Protein AF-A0A7S1BS20-F1 (afdb_monomer_lite)

Sequence (241 aa):
MSDQRSICSSLEDKCSTICEQLQEAEKIRGIVEQKLNDEKKKSNRFNEEILLLHHELKIRKNQSKVSDDQSEENSNHNGSNDKISCDSKVRALINKVEYFKAQLKSESTLKEEYERAITQLQKDKEELEALFEKKYHKFEEVKSAEVVQTIEKMQILINQKNEETSKLQNEFIQLEGELKAASNDASELQSKLFNCKEDLKKEKQRVEDHKMKVLSVKTEIDESMSEIKKLKETIANAPSS

pLDDT: mean 86.51, std 13.53, range [40.75, 98.38]

Organism: NCBI:txid216773

Secondary structure (DSSP, 8-state):
-HHHHHHHHHHHHHHHHHHHHHHHHHHHHHHHHHHHHHHHHHHHHHHHHHHHHHHHHHHHHHHHHHHHHTSSS---SSHHHHHHHHHHHHHHHHHHHHHHHHHHHHHHHHHHHHHHHHHHHHHHHHHHHHHHHHHHHHHHHHHHHHHHHHHHHHHHHHHHHHHHHHHHHHHHHHHHHHHHHHHHHHHHHHHHHHHHHHHHHHHHHHHHHHHHHHHHHHHHHHHHHHHHHHHHHHHHTS---

Structure (mmCIF, N/CA/C/O backbone):
data_AF-A0A7S1BS20-F1
#
_entry.id   AF-A0A7S1BS20-F1
#
loop_
_atom_site.group_PDB
_atom_site.id
_atom_site.type_symbol
_atom_site.label_atom_id
_atom_site.label_alt_id
_atom_site.label_comp_id
_atom_site.label_asym_id
_atom_site.label_entity_id
_atom_site.label_seq_id
_atom_site.pdbx_PDB_ins_code
_atom_site.Cartn_x
_atom_site.Cartn_y
_atom_site.Cartn_z
_atom_site.occupancy
_atom_site.B_iso_or_equiv
_atom_site.auth_seq_id
_atom_site.auth_comp_id
_atom_site.auth_asym_id
_atom_site.auth_atom_id
_atom_site.pdbx_PDB_model_num
ATOM 1 N N . MET A 1 1 ? -12.246 3.327 -5.902 1.00 55.22 1 MET A N 1
ATOM 2 C CA . MET A 1 1 ? -11.642 1.986 -5.711 1.00 55.22 1 MET A CA 1
ATOM 3 C C . MET A 1 1 ? -11.598 1.169 -7.004 1.00 55.22 1 MET A C 1
ATOM 5 O O . MET A 1 1 ? -10.492 0.860 -7.419 1.00 55.22 1 MET A O 1
ATOM 9 N N . SER A 1 2 ? -12.725 0.837 -7.660 1.00 69.56 2 SER A N 1
ATOM 10 C CA . SER A 1 2 ? -12.712 0.062 -8.928 1.00 69.56 2 SER A CA 1
ATOM 11 C C . SER A 1 2 ? -11.995 0.800 -10.069 1.00 69.56 2 SER A C 1
ATOM 13 O O . SER A 1 2 ? -11.038 0.283 -10.640 1.00 69.56 2 SER A O 1
ATOM 15 N N . ASP A 1 3 ? -12.373 2.054 -10.318 1.00 68.38 3 ASP A N 1
ATOM 16 C CA . ASP A 1 3 ? -11.834 2.828 -11.448 1.00 68.38 3 ASP A CA 1
ATOM 17 C C . ASP A 1 3 ? -10.353 3.200 -11.267 1.00 68.38 3 ASP A C 1
ATOM 19 O O . ASP A 1 3 ? -9.597 3.274 -12.226 1.00 68.38 3 ASP A O 1
ATOM 23 N N . GLN A 1 4 ? -9.899 3.359 -10.022 1.00 67.00 4 GLN A N 1
ATOM 24 C CA . GLN A 1 4 ? -8.509 3.711 -9.700 1.00 67.00 4 GLN A CA 1
ATOM 25 C C . GLN A 1 4 ? -7.560 2.514 -9.826 1.00 67.00 4 GLN A C 1
ATOM 27 O O . GLN A 1 4 ? -6.485 2.646 -10.403 1.00 67.00 4 GLN A O 1
ATOM 32 N N . ARG A 1 5 ? -7.989 1.314 -9.400 1.00 75.00 5 ARG A N 1
ATOM 33 C CA . ARG A 1 5 ? -7.242 0.072 -9.670 1.00 75.00 5 ARG A CA 1
ATOM 34 C C . ARG A 1 5 ? -7.114 -0.192 -11.168 1.00 75.00 5 ARG A C 1
ATOM 36 O O . ARG A 1 5 ? -6.064 -0.641 -11.615 1.00 75.00 5 ARG A O 1
ATOM 43 N N . SER A 1 6 ? -8.151 0.136 -11.939 1.00 82.00 6 SER A N 1
ATOM 44 C CA . SER A 1 6 ? -8.108 0.055 -13.400 1.00 82.00 6 SER A CA 1
ATOM 45 C C . SER A 1 6 ? -7.080 1.022 -14.005 1.00 82.00 6 SER A C 1
ATOM 47 O O . SER A 1 6 ? -6.349 0.637 -14.918 1.00 82.00 6 SER A O 1
ATOM 49 N N . ILE A 1 7 ? -6.952 2.240 -13.465 1.00 78.56 7 ILE A N 1
ATOM 50 C CA . ILE A 1 7 ? -5.940 3.211 -13.910 1.00 78.56 7 ILE A CA 1
ATOM 51 C C . ILE A 1 7 ? -4.520 2.736 -13.574 1.00 78.56 7 ILE A C 1
ATOM 53 O O . ILE A 1 7 ? -3.666 2.778 -14.458 1.00 78.56 7 ILE A O 1
ATOM 57 N N . CYS A 1 8 ? -4.261 2.255 -12.351 1.00 73.50 8 CYS A N 1
ATOM 58 C CA . CYS A 1 8 ? -2.937 1.744 -11.968 1.00 73.50 8 CYS A CA 1
ATOM 59 C C . CYS A 1 8 ? -2.520 0.543 -12.822 1.00 73.50 8 CYS A C 1
ATOM 61 O O . CYS A 1 8 ? -1.438 0.570 -13.400 1.00 73.50 8 CYS A O 1
ATOM 63 N N . SER A 1 9 ? -3.415 -0.432 -13.013 1.00 79.69 9 SER A N 1
ATOM 64 C CA . SER A 1 9 ? -3.159 -1.579 -13.894 1.00 79.69 9 SER A CA 1
ATOM 65 C C . SER A 1 9 ? -2.868 -1.131 -15.333 1.00 79.69 9 SER A C 1
ATOM 67 O O . SER A 1 9 ? -1.908 -1.586 -15.942 1.00 79.69 9 SER A O 1
ATOM 69 N N . SER A 1 10 ? -3.627 -0.163 -15.867 1.00 85.88 10 SER A N 1
ATOM 70 C CA . SER A 1 10 ? -3.376 0.370 -17.215 1.00 85.88 10 SER A CA 1
ATOM 71 C C . SER A 1 10 ? -2.032 1.098 -17.335 1.00 85.88 10 SER A C 1
ATOM 73 O O . SER A 1 10 ? -1.439 1.118 -18.416 1.00 85.88 10 SER A O 1
ATOM 75 N N . LEU A 1 11 ? -1.565 1.748 -16.267 1.00 79.56 11 LEU A N 1
ATOM 76 C CA . LEU A 1 11 ? -0.261 2.407 -16.245 1.00 79.56 11 LEU A CA 1
ATOM 77 C C . LEU A 1 11 ? 0.878 1.388 -16.165 1.00 79.56 11 LEU A C 1
ATOM 79 O O . LEU A 1 11 ? 1.846 1.542 -16.906 1.00 79.56 11 LEU A O 1
ATOM 83 N N . GLU A 1 12 ? 0.739 0.343 -15.350 1.00 83.19 12 GLU A N 1
ATOM 84 C CA . GLU A 1 12 ? 1.697 -0.767 -15.259 1.00 83.19 12 GLU A CA 1
ATOM 85 C C . GLU A 1 12 ? 1.870 -1.471 -16.612 1.00 83.19 12 GLU A C 1
ATOM 87 O O . GLU A 1 12 ? 2.997 -1.595 -17.097 1.00 83.19 12 GLU A O 1
ATOM 92 N N . ASP A 1 13 ? 0.766 -1.805 -17.290 1.00 87.12 13 ASP A N 1
ATOM 93 C CA . ASP A 1 13 ? 0.789 -2.426 -18.622 1.00 87.12 13 ASP A CA 1
ATOM 94 C C . ASP A 1 13 ? 1.511 -1.543 -19.655 1.00 87.12 13 ASP A C 1
ATOM 96 O O . ASP A 1 13 ? 2.318 -2.008 -20.470 1.00 87.12 13 ASP A O 1
ATOM 100 N N . LYS A 1 14 ? 1.259 -0.227 -19.610 1.00 86.06 14 LYS A N 1
ATOM 101 C CA . LYS A 1 14 ? 1.920 0.745 -20.493 1.00 86.06 14 LYS A CA 1
ATOM 102 C C . LYS A 1 14 ? 3.407 0.886 -20.180 1.00 86.06 14 LYS A C 1
ATOM 104 O O . LYS A 1 14 ? 4.187 1.039 -21.117 1.00 86.06 14 LYS A O 1
ATOM 109 N N . CYS A 1 15 ? 3.803 0.856 -18.908 1.00 79.06 15 CYS A N 1
ATOM 110 C CA . CYS A 1 15 ? 5.211 0.867 -18.513 1.00 79.06 15 CYS A CA 1
ATOM 111 C C . CYS A 1 15 ? 5.930 -0.388 -19.019 1.00 79.06 15 CYS A C 1
ATOM 113 O O . CYS A 1 15 ? 6.982 -0.255 -19.639 1.00 79.06 15 CYS A O 1
ATOM 115 N N . SER A 1 16 ? 5.327 -1.573 -18.867 1.00 87.44 16 SER A N 1
ATOM 116 C CA . SER A 1 16 ? 5.884 -2.827 -19.395 1.00 87.44 16 SER A CA 1
ATOM 117 C C . SER A 1 16 ? 6.078 -2.767 -20.913 1.00 87.44 16 SER A C 1
ATOM 119 O O . SER A 1 16 ? 7.160 -3.059 -21.416 1.00 87.44 16 SER A O 1
ATOM 121 N N . THR A 1 17 ? 5.069 -2.272 -21.639 1.00 89.44 17 THR A N 1
ATOM 122 C CA . THR A 1 17 ? 5.136 -2.111 -23.102 1.00 89.44 17 THR A CA 1
ATOM 123 C C . THR A 1 17 ? 6.286 -1.188 -23.527 1.00 89.44 17 THR A C 1
ATOM 125 O O . THR A 1 17 ? 6.994 -1.475 -24.489 1.00 89.44 17 THR A O 1
ATOM 128 N N . ILE A 1 18 ? 6.499 -0.076 -22.814 1.00 85.62 18 ILE A N 1
ATOM 129 C CA . ILE A 1 18 ? 7.594 0.863 -23.112 1.00 85.62 18 ILE A CA 1
ATOM 130 C C . ILE A 1 18 ? 8.956 0.222 -22.827 1.00 85.62 18 ILE A C 1
ATOM 132 O O . ILE A 1 18 ? 9.880 0.397 -23.617 1.00 85.62 18 ILE A O 1
ATOM 136 N N . CYS A 1 19 ? 9.087 -0.547 -21.742 1.00 83.88 19 CYS A N 1
ATOM 137 C CA . CYS A 1 19 ? 10.323 -1.265 -21.431 1.00 83.88 19 CYS A CA 1
ATOM 138 C C . CYS A 1 19 ? 10.688 -2.281 -22.524 1.00 83.88 19 CYS A C 1
ATOM 140 O O . CYS A 1 19 ? 11.844 -2.330 -22.944 1.00 83.88 19 CYS A O 1
ATOM 142 N N . GLU A 1 20 ? 9.715 -3.046 -23.022 1.00 88.94 20 GLU A N 1
ATOM 143 C CA . GLU A 1 20 ? 9.922 -3.990 -24.129 1.00 88.94 20 GLU A CA 1
ATOM 144 C C . GLU A 1 20 ? 10.345 -3.271 -25.418 1.00 88.94 20 GLU A C 1
ATOM 146 O O . GLU A 1 20 ? 11.297 -3.683 -26.084 1.00 88.94 20 GLU A O 1
ATOM 151 N N . GLN A 1 21 ? 9.690 -2.153 -25.747 1.00 87.62 21 GLN A N 1
ATOM 152 C CA . GLN A 1 21 ? 10.041 -1.338 -26.914 1.00 87.62 21 GLN A CA 1
ATOM 153 C C . GLN A 1 21 ? 11.457 -0.757 -26.813 1.00 87.62 21 GLN A C 1
ATOM 155 O O . GLN A 1 21 ? 12.183 -0.742 -27.808 1.00 87.62 21 GLN A O 1
ATOM 160 N N . LEU A 1 22 ? 11.870 -0.316 -25.622 1.00 85.50 22 LEU A N 1
ATOM 161 C CA . LEU A 1 22 ? 13.208 0.223 -25.388 1.00 85.50 22 LEU A CA 1
ATOM 162 C C . LEU A 1 22 ? 14.285 -0.859 -25.548 1.00 85.50 22 LEU A C 1
ATOM 164 O O . LEU A 1 22 ? 15.293 -0.623 -26.213 1.00 85.50 22 LEU A O 1
ATOM 168 N N . GLN A 1 23 ? 14.047 -2.065 -25.026 1.00 88.44 23 GLN A N 1
ATOM 169 C CA . GLN A 1 23 ? 14.960 -3.198 -25.210 1.00 88.44 23 GLN A CA 1
ATOM 170 C C . GLN A 1 23 ? 15.120 -3.583 -26.687 1.00 88.44 23 GLN A C 1
ATOM 172 O O . GLN A 1 23 ? 16.240 -3.815 -27.150 1.00 88.44 23 GLN A O 1
ATOM 177 N N . GLU A 1 24 ? 14.025 -3.621 -27.451 1.00 90.50 24 GLU A N 1
ATOM 178 C CA . GLU A 1 24 ? 14.094 -3.935 -28.881 1.00 90.50 24 GLU A CA 1
ATOM 179 C C . GLU A 1 24 ? 14.812 -2.825 -29.668 1.00 90.50 24 GLU A C 1
ATOM 181 O O . GLU A 1 24 ? 15.643 -3.119 -30.530 1.00 90.50 24 GLU A O 1
ATOM 186 N N . ALA A 1 25 ? 14.584 -1.551 -29.332 1.00 82.75 25 ALA A N 1
ATOM 187 C CA . ALA A 1 25 ? 15.298 -0.431 -29.943 1.00 82.75 25 ALA A CA 1
ATOM 188 C C . ALA A 1 25 ? 16.816 -0.497 -29.683 1.00 82.75 25 ALA A C 1
ATOM 190 O O . ALA A 1 25 ? 17.613 -0.291 -30.603 1.00 82.75 25 ALA A O 1
ATOM 191 N N . GLU A 1 26 ? 17.240 -0.844 -28.463 1.00 86.69 26 GLU A N 1
ATOM 192 C CA . GLU A 1 26 ? 18.660 -1.008 -28.124 1.00 86.69 26 GLU A CA 1
ATOM 193 C C . GLU A 1 26 ? 19.312 -2.168 -28.880 1.00 86.69 26 GLU A C 1
ATOM 195 O O . GLU A 1 26 ? 20.443 -2.047 -29.365 1.00 86.69 26 GLU A O 1
ATOM 200 N N . LYS A 1 27 ? 18.583 -3.272 -29.051 1.00 91.88 27 LYS A N 1
ATOM 201 C CA . LYS A 1 27 ? 19.028 -4.413 -29.852 1.00 91.88 27 LYS A CA 1
ATOM 202 C C . LYS A 1 27 ? 19.184 -4.044 -31.327 1.00 91.88 27 LYS A C 1
ATOM 204 O O . LYS A 1 27 ? 20.213 -4.362 -31.927 1.00 91.88 27 LYS A O 1
ATOM 209 N N . ILE A 1 28 ? 18.208 -3.343 -31.909 1.00 90.00 28 ILE A N 1
ATOM 210 C CA . ILE A 1 28 ? 18.282 -2.856 -33.295 1.00 90.00 28 ILE A CA 1
ATOM 211 C C . ILE A 1 28 ? 19.476 -1.913 -33.461 1.00 90.00 28 ILE A C 1
ATOM 213 O O . ILE A 1 28 ? 20.249 -2.077 -34.407 1.00 90.00 28 ILE A O 1
ATOM 217 N N . ARG A 1 29 ? 19.681 -0.978 -32.523 1.00 86.75 29 ARG A N 1
ATOM 218 C CA . ARG A 1 29 ? 20.840 -0.075 -32.534 1.00 86.75 29 ARG A CA 1
ATOM 219 C C . ARG A 1 29 ? 22.154 -0.856 -32.560 1.00 86.75 29 ARG A C 1
ATOM 221 O O . ARG A 1 29 ? 22.992 -0.575 -33.411 1.00 86.75 29 ARG A O 1
ATOM 228 N N . GLY A 1 30 ? 22.308 -1.866 -31.701 1.00 90.69 30 GLY A N 1
ATOM 229 C CA . GLY A 1 30 ? 23.510 -2.707 -31.676 1.00 90.69 30 GLY A CA 1
ATOM 230 C C . GLY A 1 30 ? 23.781 -3.409 -33.013 1.00 90.69 30 GLY A C 1
ATOM 231 O O . GLY A 1 30 ? 24.915 -3.430 -33.491 1.00 90.69 30 GLY A O 1
ATOM 232 N N . ILE A 1 31 ? 22.734 -3.914 -33.675 1.00 93.00 31 ILE A N 1
ATOM 233 C CA . ILE A 1 31 ? 22.848 -4.526 -35.010 1.00 93.00 31 ILE A CA 1
ATOM 234 C C . ILE A 1 31 ? 23.290 -3.491 -36.059 1.00 93.00 31 ILE A C 1
ATOM 236 O O . ILE A 1 31 ? 24.128 -3.791 -36.913 1.00 93.00 31 ILE A O 1
ATOM 240 N N . VAL A 1 32 ? 22.736 -2.276 -36.019 1.00 87.25 32 VAL A N 1
ATOM 241 C CA . VAL A 1 32 ? 23.080 -1.199 -36.962 1.00 87.25 32 VAL A CA 1
ATOM 242 C C . VAL A 1 32 ? 24.517 -0.713 -36.754 1.00 87.25 32 VAL A C 1
ATOM 244 O O . VAL A 1 32 ? 25.252 -0.561 -37.729 1.00 87.25 32 VAL A O 1
ATOM 247 N N . GLU A 1 33 ? 24.955 -0.535 -35.507 1.00 89.75 33 GLU A N 1
ATOM 248 C CA . GLU A 1 33 ? 26.335 -0.158 -35.171 1.00 89.75 33 GLU A CA 1
ATOM 249 C C . GLU A 1 33 ? 27.347 -1.195 -35.672 1.00 89.75 33 GLU A C 1
ATOM 251 O O . GLU A 1 33 ? 28.385 -0.838 -36.239 1.00 89.75 33 GLU A O 1
ATOM 256 N N . GLN A 1 34 ? 27.025 -2.483 -35.528 1.00 92.88 34 GLN A N 1
ATOM 257 C CA . GLN A 1 34 ? 27.851 -3.561 -36.057 1.00 92.88 34 GLN A CA 1
ATOM 258 C C . GLN A 1 34 ? 27.961 -3.487 -37.587 1.00 92.88 34 GLN A C 1
ATOM 260 O O . GLN A 1 34 ? 29.074 -3.498 -38.117 1.00 92.88 34 GLN A O 1
ATOM 265 N N . LYS A 1 35 ? 26.833 -3.336 -38.296 1.00 89.19 35 LYS A N 1
ATOM 266 C CA . LYS A 1 35 ? 26.820 -3.190 -39.763 1.00 89.19 35 LYS A CA 1
ATOM 267 C C . LYS A 1 35 ? 27.620 -1.975 -40.232 1.00 89.19 35 LYS A C 1
ATOM 269 O O . LYS A 1 35 ? 28.376 -2.078 -41.195 1.00 89.19 35 LYS A O 1
ATOM 274 N N . LEU A 1 36 ? 27.509 -0.844 -39.533 1.00 86.31 36 LEU A N 1
ATOM 275 C CA . LEU A 1 36 ? 28.291 0.356 -39.831 1.00 86.31 36 LEU A CA 1
ATOM 276 C C . LEU A 1 36 ? 29.799 0.099 -39.687 1.00 86.31 36 LEU A C 1
ATOM 278 O O . LEU A 1 36 ? 30.592 0.575 -40.501 1.00 86.31 36 LEU A O 1
ATOM 282 N N . ASN A 1 37 ? 30.213 -0.642 -38.659 1.00 90.88 37 ASN A N 1
ATOM 283 C CA . ASN A 1 37 ? 31.620 -0.981 -38.456 1.00 90.88 37 ASN A CA 1
ATOM 284 C C . ASN A 1 37 ? 32.154 -1.911 -39.557 1.00 90.88 37 ASN A C 1
ATOM 286 O O . ASN A 1 37 ? 33.279 -1.734 -40.030 1.00 90.88 37 ASN A O 1
ATOM 290 N N . ASP A 1 38 ? 31.346 -2.876 -39.990 1.00 91.38 38 ASP A N 1
ATOM 291 C CA . ASP A 1 38 ? 31.712 -3.792 -41.069 1.00 91.38 38 ASP A CA 1
ATOM 292 C C . ASP A 1 38 ? 31.856 -3.059 -42.412 1.00 91.38 38 ASP A C 1
ATOM 294 O O . ASP A 1 38 ? 32.857 -3.253 -43.107 1.00 91.38 38 ASP A O 1
ATOM 298 N N . GLU A 1 39 ? 30.949 -2.130 -42.731 1.00 85.62 39 GLU A N 1
ATOM 299 C CA . GLU A 1 39 ? 31.065 -1.283 -43.928 1.00 85.62 39 GLU A CA 1
ATOM 300 C C . GLU A 1 39 ? 32.275 -0.337 -43.861 1.00 85.62 39 GLU A C 1
ATOM 302 O O . GLU A 1 39 ? 33.006 -0.200 -44.842 1.00 85.62 39 GLU A O 1
ATOM 307 N N . LYS A 1 40 ? 32.592 0.246 -42.694 1.00 84.94 40 LYS A N 1
ATOM 308 C CA . LYS A 1 40 ? 33.827 1.041 -42.518 1.00 84.94 40 LYS A CA 1
ATOM 309 C C . LYS A 1 40 ? 35.083 0.218 -42.811 1.00 84.94 40 LYS A C 1
ATOM 311 O O . LYS A 1 40 ? 35.978 0.683 -43.517 1.00 84.94 40 LYS A O 1
ATOM 316 N N . LYS A 1 41 ? 35.159 -1.014 -42.295 1.00 90.56 41 LYS A N 1
ATOM 317 C CA . LYS A 1 41 ? 36.289 -1.920 -42.565 1.00 90.56 41 LYS A CA 1
ATOM 318 C C . LYS A 1 41 ? 36.393 -2.258 -44.048 1.00 90.56 41 LYS A C 1
ATOM 320 O O . LYS A 1 41 ? 37.497 -2.311 -44.582 1.00 90.56 41 LYS A O 1
ATOM 325 N N . LYS A 1 42 ? 35.261 -2.497 -44.703 1.00 86.38 42 LYS A N 1
ATOM 326 C CA . LYS A 1 42 ? 35.196 -2.836 -46.124 1.00 86.38 42 LYS A CA 1
ATOM 327 C C . LYS A 1 42 ? 35.630 -1.662 -47.012 1.00 86.38 42 LYS A C 1
ATOM 329 O O . LYS A 1 42 ? 36.504 -1.846 -47.855 1.00 86.38 42 LYS A O 1
ATOM 334 N N . SER A 1 43 ? 35.138 -0.455 -46.733 1.00 82.69 43 SER A N 1
ATOM 335 C CA . SER A 1 43 ? 35.545 0.778 -47.416 1.00 82.69 43 SER A CA 1
ATOM 336 C C . SER A 1 43 ? 37.051 1.045 -47.289 1.00 82.69 43 SER A C 1
ATOM 338 O O . SER A 1 43 ? 37.713 1.365 -48.278 1.00 82.69 43 SER A O 1
ATOM 340 N N . ASN A 1 44 ? 37.633 0.826 -46.102 1.00 85.44 44 ASN A N 1
ATOM 341 C CA . ASN A 1 44 ? 39.082 0.943 -45.903 1.00 85.44 44 ASN A CA 1
ATOM 342 C C . ASN A 1 44 ? 39.872 -0.034 -46.788 1.00 85.44 44 ASN A C 1
ATOM 344 O O . ASN A 1 44 ? 40.840 0.381 -47.422 1.00 85.44 44 ASN A O 1
ATOM 348 N N . ARG A 1 45 ? 39.426 -1.294 -46.909 1.00 87.44 45 ARG A N 1
ATOM 349 C CA . ARG A 1 45 ? 40.069 -2.278 -47.801 1.00 87.44 45 ARG A CA 1
ATOM 350 C C . ARG A 1 45 ? 40.015 -1.852 -49.267 1.00 87.44 45 ARG A C 1
ATOM 352 O O . ARG A 1 45 ? 41.013 -1.980 -49.968 1.00 87.44 45 ARG A O 1
ATOM 359 N N . PHE A 1 46 ? 38.883 -1.321 -49.738 1.00 81.38 46 PHE A N 1
ATOM 360 C CA . PHE A 1 46 ? 38.799 -0.825 -51.116 1.00 81.38 46 PHE A CA 1
ATOM 361 C C . PHE A 1 46 ? 39.686 0.392 -51.353 1.00 81.38 46 PHE A C 1
ATOM 363 O O . PHE A 1 46 ? 40.319 0.478 -52.401 1.00 81.38 46 PHE A O 1
ATOM 370 N N . ASN A 1 47 ? 39.786 1.309 -50.389 1.00 81.44 47 ASN A N 1
ATOM 371 C CA . ASN A 1 47 ? 40.705 2.442 -50.491 1.00 81.44 47 ASN A CA 1
ATOM 372 C C . ASN A 1 47 ? 42.168 1.985 -50.590 1.00 81.44 47 ASN A C 1
ATOM 374 O O . ASN A 1 47 ? 42.911 2.500 -51.427 1.00 81.44 47 ASN A O 1
ATOM 378 N N . GLU A 1 48 ? 42.572 0.991 -49.797 1.00 89.25 48 GLU A N 1
ATOM 379 C CA . GLU A 1 48 ? 43.899 0.371 -49.899 1.00 89.25 48 GLU A CA 1
ATOM 380 C C . GLU A 1 48 ? 44.118 -0.283 -51.276 1.00 89.25 48 GLU A C 1
ATOM 382 O O . GLU A 1 48 ? 45.150 -0.054 -51.910 1.00 89.25 48 GLU A O 1
ATOM 387 N N . GLU A 1 49 ? 43.136 -1.029 -51.795 1.00 85.38 49 GLU A N 1
ATOM 388 C CA . GLU A 1 49 ? 43.233 -1.670 -53.115 1.00 85.38 49 GLU A CA 1
ATOM 389 C C . GLU A 1 49 ? 43.302 -0.643 -54.262 1.00 85.38 49 GLU A C 1
ATOM 391 O O . GLU A 1 49 ? 44.096 -0.805 -55.192 1.00 85.38 49 GLU A O 1
ATOM 396 N N . ILE A 1 50 ? 42.539 0.454 -54.189 1.00 80.88 50 ILE A N 1
ATOM 397 C CA . ILE A 1 50 ? 42.610 1.563 -55.155 1.00 80.88 50 ILE A CA 1
ATOM 398 C C . ILE A 1 50 ? 44.012 2.182 -55.158 1.00 80.88 50 ILE A C 1
ATOM 400 O O . ILE A 1 50 ? 44.559 2.442 -56.233 1.00 80.88 50 ILE A O 1
ATOM 404 N N . LEU A 1 51 ? 44.607 2.414 -53.983 1.00 85.69 51 LEU A N 1
ATOM 405 C CA . LEU A 1 51 ? 45.960 2.967 -53.871 1.00 85.69 51 LEU A CA 1
ATOM 406 C C . LEU A 1 51 ? 47.003 2.040 -54.510 1.00 85.69 51 LEU A C 1
ATOM 408 O O . LEU A 1 51 ? 47.860 2.516 -55.262 1.00 85.69 51 LEU A O 1
ATOM 412 N N . LEU A 1 52 ? 46.895 0.728 -54.278 1.00 88.94 52 LEU A N 1
ATOM 413 C CA . LEU A 1 52 ? 47.766 -0.278 -54.894 1.00 88.94 52 LEU A CA 1
ATOM 414 C C . LEU A 1 52 ? 47.620 -0.303 -56.423 1.00 88.94 52 LEU A C 1
ATOM 416 O O . LEU A 1 52 ? 48.622 -0.251 -57.138 1.00 88.94 52 LEU A O 1
ATOM 420 N N . LEU A 1 53 ? 46.388 -0.304 -56.941 1.00 82.38 53 LEU A N 1
ATOM 421 C CA . LEU A 1 53 ? 46.134 -0.302 -58.386 1.00 82.38 53 LEU A CA 1
ATOM 422 C C . LEU A 1 53 ? 46.606 0.989 -59.062 1.00 82.38 53 LEU A C 1
ATOM 424 O O . LEU A 1 53 ? 47.149 0.940 -60.166 1.00 82.38 53 LEU A O 1
ATOM 428 N N . HIS A 1 54 ? 46.450 2.147 -58.414 1.00 79.19 54 HIS A N 1
ATOM 429 C CA . HIS A 1 54 ? 47.007 3.407 -58.914 1.00 79.19 54 HIS A CA 1
ATOM 430 C C . HIS A 1 54 ? 48.537 3.364 -58.993 1.00 79.19 54 HIS A C 1
ATOM 432 O O . HIS A 1 54 ? 49.116 3.871 -59.959 1.00 79.19 54 HIS A O 1
ATOM 438 N N . HIS A 1 55 ? 49.195 2.758 -58.003 1.00 85.75 55 HIS A N 1
ATOM 439 C CA . HIS A 1 55 ? 50.640 2.568 -58.021 1.00 85.75 55 HIS A CA 1
ATOM 440 C C . HIS A 1 55 ? 51.071 1.645 -59.172 1.00 85.75 55 HIS A C 1
ATOM 442 O O . HIS A 1 55 ? 51.969 2.001 -59.938 1.00 85.75 55 HIS A O 1
ATOM 448 N N . GLU A 1 56 ? 50.381 0.518 -59.368 1.00 84.19 56 GLU A N 1
ATOM 449 C CA . GLU A 1 56 ? 50.656 -0.416 -60.466 1.00 84.19 56 GLU A CA 1
ATOM 450 C C . GLU A 1 56 ? 50.432 0.228 -61.846 1.00 84.19 56 GLU A C 1
ATOM 452 O O . GLU A 1 56 ? 51.286 0.121 -62.731 1.00 84.19 56 GLU A O 1
ATOM 457 N N . LEU A 1 57 ? 49.334 0.972 -62.022 1.00 75.25 57 LEU A N 1
ATOM 458 C CA . LEU A 1 57 ? 49.061 1.749 -63.236 1.00 75.25 57 LEU A CA 1
ATOM 459 C C . LEU A 1 57 ? 50.183 2.744 -63.540 1.00 75.25 57 LEU A C 1
ATOM 461 O O . LEU A 1 57 ? 50.594 2.882 -64.694 1.00 75.25 57 LEU A O 1
ATOM 465 N N . LYS A 1 58 ? 50.702 3.430 -62.516 1.00 84.69 58 LYS A N 1
ATOM 466 C CA . LYS A 1 58 ? 51.810 4.379 -62.665 1.00 84.69 58 LYS A CA 1
ATOM 467 C C . LYS A 1 58 ? 53.095 3.678 -63.112 1.00 84.69 58 LYS A C 1
ATOM 469 O O . LYS A 1 58 ? 53.757 4.177 -64.021 1.00 84.69 58 LYS A O 1
ATOM 474 N N . ILE A 1 59 ? 53.418 2.519 -62.531 1.00 82.56 59 ILE A N 1
ATOM 475 C CA . ILE A 1 59 ? 54.577 1.706 -62.934 1.00 82.56 59 ILE A CA 1
ATOM 476 C C . ILE A 1 59 ? 54.442 1.270 -64.396 1.00 82.56 59 ILE A C 1
ATOM 478 O O . ILE A 1 59 ? 55.352 1.512 -65.188 1.00 82.56 59 ILE A O 1
ATOM 482 N N . ARG A 1 60 ? 53.300 0.692 -64.789 1.00 74.44 60 ARG A N 1
ATOM 483 C CA . ARG A 1 60 ? 53.113 0.187 -66.160 1.00 74.44 60 ARG A CA 1
ATOM 484 C C . ARG A 1 60 ? 53.050 1.288 -67.209 1.00 74.44 60 ARG A C 1
ATOM 486 O O . ARG A 1 60 ? 53.584 1.116 -68.299 1.00 74.44 60 ARG A O 1
ATOM 493 N N . LYS A 1 61 ? 52.462 2.442 -66.882 1.00 72.25 61 LYS A N 1
ATOM 494 C CA . LYS A 1 61 ? 52.489 3.623 -67.757 1.00 72.25 61 LYS A CA 1
ATOM 495 C C . LYS A 1 61 ? 53.918 4.118 -67.987 1.00 72.25 61 LYS A C 1
ATOM 497 O O . LYS A 1 61 ? 54.246 4.520 -69.098 1.00 72.25 61 LYS A O 1
ATOM 502 N N . ASN A 1 62 ? 54.769 4.07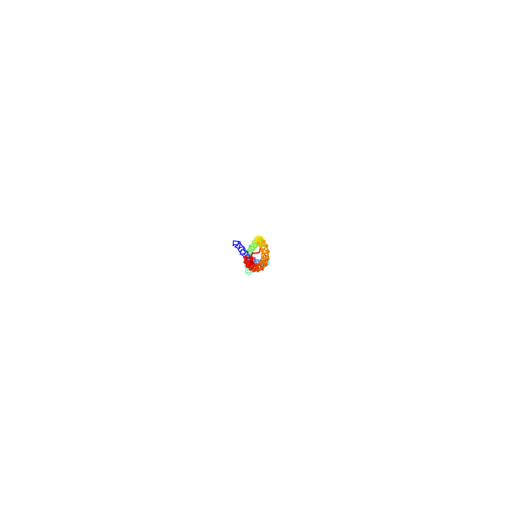0 -66.962 1.00 73.94 62 ASN A N 1
ATOM 503 C CA . ASN A 1 62 ? 56.181 4.420 -67.100 1.00 73.94 62 ASN A CA 1
ATOM 504 C C . ASN A 1 62 ? 56.954 3.366 -67.912 1.00 73.94 62 ASN A C 1
ATOM 506 O O . ASN A 1 62 ? 57.753 3.744 -68.757 1.00 73.94 62 ASN A O 1
ATOM 510 N N . GLN A 1 63 ? 56.674 2.071 -67.731 1.00 70.88 63 GLN A N 1
ATOM 511 C CA . GLN A 1 63 ? 57.269 0.995 -68.540 1.00 70.88 63 GLN A CA 1
ATOM 512 C C . GLN A 1 63 ? 56.876 1.092 -70.023 1.00 70.88 63 GLN A C 1
ATOM 514 O O . GLN A 1 63 ? 57.741 0.982 -70.881 1.00 70.88 63 GLN A O 1
ATOM 519 N N . SER A 1 64 ? 55.606 1.386 -70.329 1.00 60.75 64 SER A N 1
ATOM 520 C CA . SER A 1 64 ? 55.137 1.603 -71.706 1.00 60.75 64 SER A CA 1
ATOM 521 C C . SER A 1 64 ? 55.836 2.781 -72.391 1.00 60.75 64 SER A C 1
ATOM 523 O O . SER A 1 64 ? 56.133 2.690 -73.574 1.00 60.75 64 SER A O 1
ATOM 525 N N . LYS A 1 65 ? 56.120 3.871 -71.660 1.00 60.66 65 LYS A N 1
ATOM 526 C CA . LYS A 1 65 ? 56.865 5.025 -72.194 1.00 60.66 65 LYS A CA 1
ATOM 527 C C . LYS A 1 65 ? 58.334 4.698 -72.473 1.00 60.66 65 LYS A C 1
ATOM 529 O O . LYS A 1 65 ? 58.857 5.114 -73.494 1.00 60.66 65 LYS A O 1
ATOM 534 N N . VAL A 1 66 ? 58.976 3.925 -71.595 1.00 58.66 66 VAL A N 1
ATOM 535 C CA . VAL A 1 66 ? 60.364 3.467 -71.793 1.00 58.66 66 VAL A CA 1
ATOM 536 C C . VAL A 1 66 ? 60.471 2.507 -72.987 1.00 58.66 66 VAL A C 1
ATOM 538 O O . VAL A 1 66 ? 61.474 2.525 -73.691 1.00 58.66 66 VAL A O 1
ATOM 541 N N . SER A 1 67 ? 59.437 1.702 -73.257 1.00 53.72 67 SER A N 1
ATOM 542 C CA . SER A 1 67 ? 59.367 0.873 -74.468 1.00 53.72 67 SER A CA 1
ATOM 543 C C . SER A 1 67 ? 59.133 1.681 -75.751 1.00 53.72 67 SER A C 1
ATOM 545 O O . SER A 1 67 ? 59.664 1.291 -76.786 1.00 53.72 67 SER A O 1
ATOM 547 N N . ASP A 1 68 ? 58.387 2.792 -75.699 1.00 50.53 68 ASP A N 1
ATOM 548 C CA . ASP A 1 68 ? 58.244 3.701 -76.847 1.00 50.53 68 ASP A CA 1
ATOM 549 C C . ASP A 1 68 ? 59.595 4.393 -77.165 1.00 50.53 68 ASP A C 1
ATOM 551 O O . ASP A 1 68 ? 60.012 4.357 -78.320 1.00 50.53 68 ASP A O 1
ATOM 555 N N . ASP A 1 69 ? 60.350 4.870 -76.160 1.00 50.94 69 ASP A N 1
ATOM 556 C CA . ASP A 1 69 ? 61.667 5.526 -76.348 1.00 50.94 69 ASP A CA 1
ATOM 557 C C . ASP A 1 69 ? 62.793 4.579 -76.836 1.00 50.94 69 ASP A C 1
ATOM 559 O O . ASP A 1 69 ? 63.780 5.034 -77.408 1.00 50.94 69 ASP A O 1
ATOM 563 N N . GLN A 1 70 ? 62.678 3.258 -76.634 1.00 49.34 70 GLN A N 1
ATOM 564 C CA . GLN A 1 70 ? 63.665 2.265 -77.110 1.00 49.34 70 GLN A CA 1
ATOM 565 C C . GLN A 1 70 ? 63.313 1.624 -78.464 1.00 49.34 70 GLN A C 1
ATOM 567 O O . GLN A 1 70 ? 64.089 0.821 -78.984 1.00 49.34 70 GLN A O 1
ATOM 572 N N . SER A 1 71 ? 62.153 1.948 -79.040 1.00 47.75 71 SER A N 1
ATOM 573 C CA . SER A 1 71 ? 61.658 1.325 -80.278 1.00 47.75 71 SER A CA 1
ATOM 574 C C . SER A 1 71 ? 61.850 2.170 -81.544 1.00 47.75 71 SER A C 1
ATOM 576 O O . SER A 1 71 ? 61.516 1.702 -82.632 1.00 47.75 71 SER A O 1
ATOM 578 N N . GLU A 1 72 ? 62.461 3.357 -81.442 1.00 48.03 72 GLU A N 1
ATOM 579 C CA . GLU A 1 72 ? 62.801 4.186 -82.612 1.00 48.03 72 GLU A CA 1
ATOM 580 C C . GLU A 1 72 ? 64.053 3.717 -83.381 1.00 48.03 72 GLU A C 1
ATOM 582 O O . GLU A 1 72 ? 64.292 4.214 -84.479 1.00 48.03 72 GLU A O 1
ATOM 587 N N . GLU A 1 73 ? 64.813 2.722 -82.897 1.00 47.72 73 GLU A N 1
ATOM 588 C CA . GLU A 1 73 ? 66.079 2.326 -83.545 1.00 47.72 73 GLU A CA 1
ATOM 589 C C . GLU A 1 73 ? 66.185 0.891 -84.087 1.00 47.72 73 GLU A C 1
ATOM 591 O O . GLU A 1 73 ? 67.207 0.575 -84.687 1.00 47.72 73 GLU A O 1
ATOM 596 N N . ASN A 1 74 ? 65.177 0.011 -83.984 1.00 40.75 74 ASN A N 1
ATOM 597 C CA . ASN A 1 74 ? 65.246 -1.280 -84.694 1.00 40.75 74 ASN A CA 1
ATOM 598 C C . ASN A 1 74 ? 63.882 -1.906 -85.029 1.00 40.75 74 ASN A C 1
ATOM 600 O O . ASN A 1 74 ? 63.093 -2.296 -84.171 1.00 40.75 74 ASN A O 1
ATOM 604 N N . SER A 1 75 ? 63.650 -2.076 -86.328 1.00 45.19 75 SER A N 1
ATOM 605 C CA . SER A 1 75 ? 62.561 -2.836 -86.943 1.00 45.19 75 SER A CA 1
ATOM 606 C C . SER A 1 75 ? 62.582 -4.328 -86.574 1.00 45.19 75 SER A C 1
ATOM 608 O O . SER A 1 75 ? 63.595 -4.982 -86.807 1.00 45.19 75 SER A O 1
ATOM 610 N N . ASN A 1 76 ? 61.454 -4.889 -86.105 1.00 43.12 76 ASN A N 1
ATOM 611 C CA . ASN A 1 76 ? 60.809 -6.095 -86.675 1.00 43.12 76 ASN A CA 1
ATOM 612 C C . ASN A 1 76 ? 59.628 -6.619 -85.824 1.00 43.12 76 ASN A C 1
ATOM 614 O O . ASN A 1 76 ? 59.795 -7.054 -84.692 1.00 43.12 76 ASN A O 1
ATOM 618 N N . HIS A 1 77 ? 58.438 -6.592 -86.435 1.00 49.34 77 HIS A N 1
ATOM 619 C CA . HIS A 1 77 ? 57.213 -7.415 -86.315 1.00 49.34 77 HIS A CA 1
ATOM 620 C C . HIS A 1 77 ? 56.724 -8.117 -85.016 1.00 49.34 77 HIS A C 1
ATOM 622 O O . HIS A 1 77 ? 55.624 -8.658 -85.057 1.00 49.34 77 HIS A O 1
ATOM 628 N N . ASN A 1 78 ? 57.399 -8.062 -83.862 1.00 50.38 78 ASN A N 1
ATOM 629 C CA . ASN A 1 78 ? 56.893 -8.636 -82.596 1.00 50.38 78 ASN A CA 1
ATOM 630 C C . ASN A 1 78 ? 56.371 -7.597 -81.581 1.00 50.38 78 ASN A C 1
ATOM 632 O O . ASN A 1 78 ? 55.585 -7.948 -80.706 1.00 50.38 78 ASN A O 1
ATOM 636 N N . GLY A 1 79 ? 56.713 -6.310 -81.722 1.00 48.84 79 GLY A N 1
ATOM 637 C CA . GLY A 1 79 ? 56.301 -5.253 -80.776 1.00 48.84 79 GLY A CA 1
ATOM 638 C C . GLY A 1 79 ? 54.813 -4.862 -80.816 1.00 48.84 79 GLY A C 1
ATOM 639 O O . GLY A 1 79 ? 54.313 -4.220 -79.895 1.00 48.84 79 GLY A O 1
ATOM 640 N N . SER A 1 80 ? 54.075 -5.269 -81.856 1.00 54.47 80 SER A N 1
ATOM 641 C CA . SER A 1 80 ? 52.641 -4.966 -82.002 1.00 54.47 80 SER A CA 1
ATOM 642 C C . SER A 1 80 ? 51.772 -5.744 -81.007 1.00 54.47 80 SER A C 1
ATOM 644 O O . SER A 1 80 ? 50.810 -5.195 -80.473 1.00 54.47 80 SER A O 1
ATOM 646 N N . ASN A 1 81 ? 52.094 -7.013 -80.736 1.00 57.00 81 ASN A N 1
ATOM 647 C CA . ASN A 1 81 ? 51.275 -7.857 -79.858 1.00 57.00 81 ASN A CA 1
ATOM 648 C C . ASN A 1 81 ? 51.436 -7.480 -78.381 1.00 57.00 81 ASN A C 1
ATOM 650 O O . ASN A 1 81 ? 50.450 -7.460 -77.643 1.00 57.00 81 ASN A O 1
ATOM 654 N N . ASP A 1 82 ? 52.644 -7.101 -77.962 1.00 59.25 82 ASP A N 1
ATOM 655 C CA . ASP A 1 82 ? 52.900 -6.661 -76.589 1.00 59.25 82 ASP A CA 1
ATOM 656 C C . ASP A 1 82 ? 52.275 -5.294 -76.299 1.00 59.25 82 ASP A C 1
ATOM 658 O O . ASP A 1 82 ? 51.695 -5.099 -75.229 1.00 59.25 82 ASP A O 1
ATOM 662 N N . LYS A 1 83 ? 52.276 -4.378 -77.278 1.00 64.25 83 LYS A N 1
ATOM 663 C CA . LYS A 1 83 ? 51.595 -3.079 -77.167 1.00 64.25 83 LYS A CA 1
ATOM 664 C C . LYS A 1 83 ? 50.074 -3.237 -77.055 1.00 64.25 83 LYS A C 1
ATOM 666 O O . LYS A 1 83 ? 49.469 -2.687 -76.138 1.00 64.25 83 LYS A O 1
ATOM 671 N N . ILE A 1 84 ? 49.464 -4.083 -77.891 1.00 70.56 84 ILE A N 1
ATOM 672 C CA . ILE A 1 84 ? 48.022 -4.397 -77.821 1.00 70.56 84 ILE A CA 1
ATOM 673 C C . ILE A 1 84 ? 47.659 -5.101 -76.496 1.00 70.56 84 ILE A C 1
ATOM 675 O O . ILE A 1 84 ? 46.610 -4.824 -75.903 1.00 70.56 84 ILE A O 1
ATOM 679 N N . SER A 1 85 ? 48.528 -5.984 -75.993 1.00 74.06 85 SER A N 1
ATOM 680 C CA . SER A 1 85 ? 48.369 -6.661 -74.696 1.00 74.06 85 SER A CA 1
ATOM 681 C C . SER A 1 85 ? 48.445 -5.678 -73.522 1.00 74.06 85 SER A C 1
ATOM 683 O O . SER A 1 85 ? 47.613 -5.727 -72.610 1.00 74.06 85 SER A O 1
ATOM 685 N N . CYS A 1 86 ? 49.394 -4.740 -73.554 1.00 73.25 86 CYS A N 1
ATOM 686 C CA . CYS A 1 86 ? 49.513 -3.667 -72.571 1.00 73.25 86 CYS A CA 1
ATOM 687 C C . CYS A 1 86 ? 48.293 -2.738 -72.588 1.00 73.25 86 CYS A C 1
ATOM 689 O O . CYS A 1 86 ? 47.710 -2.507 -71.529 1.00 73.25 86 CYS A O 1
ATOM 691 N N . ASP A 1 87 ? 47.831 -2.301 -73.759 1.00 75.94 87 ASP A N 1
ATOM 692 C CA . ASP A 1 87 ? 46.641 -1.449 -73.890 1.00 75.94 87 ASP A CA 1
ATOM 693 C C . ASP A 1 87 ? 45.363 -2.140 -73.400 1.00 75.94 87 ASP A C 1
ATOM 695 O O . ASP A 1 87 ? 44.508 -1.516 -72.766 1.00 75.94 87 ASP A O 1
ATOM 699 N N . SER A 1 88 ? 45.234 -3.446 -73.645 1.00 79.44 88 SER A N 1
ATOM 700 C CA . SER A 1 88 ? 44.110 -4.245 -73.145 1.00 79.44 88 SER A CA 1
ATOM 701 C C . SER A 1 88 ? 44.128 -4.346 -71.617 1.00 79.44 88 SER A C 1
ATOM 703 O O . SER A 1 88 ? 43.090 -4.198 -70.969 1.00 79.44 88 SER A O 1
ATOM 705 N N . LYS A 1 89 ? 45.313 -4.520 -71.015 1.00 83.62 89 LYS A N 1
ATOM 706 C CA . LYS A 1 89 ? 45.485 -4.521 -69.553 1.00 83.62 89 LYS A CA 1
ATOM 707 C C . LYS A 1 89 ? 45.233 -3.139 -68.947 1.00 83.62 89 LYS A C 1
ATOM 709 O O . LYS A 1 89 ? 44.611 -3.055 -67.893 1.00 83.62 89 LYS A O 1
ATOM 714 N N . VAL A 1 90 ? 45.650 -2.061 -69.614 1.00 82.00 90 VAL A N 1
ATOM 715 C CA . VAL A 1 90 ? 45.358 -0.682 -69.188 1.00 82.00 90 VAL A CA 1
ATOM 716 C C . VAL A 1 90 ? 43.851 -0.427 -69.192 1.00 82.00 90 VAL A C 1
ATOM 718 O O . VAL A 1 90 ? 43.329 0.072 -68.199 1.00 82.00 90 VAL A O 1
ATOM 721 N N . ARG A 1 91 ? 43.124 -0.839 -70.240 1.00 87.81 91 ARG A N 1
ATOM 722 C CA . ARG A 1 91 ? 41.653 -0.741 -70.273 1.00 87.81 91 ARG A CA 1
ATOM 723 C C . ARG A 1 91 ? 40.987 -1.555 -69.164 1.00 87.81 91 ARG A C 1
ATOM 725 O O . ARG A 1 91 ? 40.092 -1.047 -68.498 1.00 87.81 91 ARG A O 1
ATOM 732 N N . ALA A 1 92 ? 41.448 -2.783 -68.917 1.00 87.00 92 ALA A N 1
ATOM 733 C CA . ALA A 1 92 ? 40.926 -3.609 -67.827 1.00 87.00 92 ALA A CA 1
ATOM 734 C C . ALA A 1 92 ? 41.132 -2.950 -66.450 1.00 87.00 92 ALA A C 1
ATOM 736 O O . ALA A 1 92 ? 40.223 -2.950 -65.620 1.00 87.00 92 ALA A O 1
ATOM 737 N N . LEU A 1 93 ? 42.299 -2.342 -66.221 1.00 86.12 93 LEU A N 1
ATOM 738 C CA . LEU A 1 93 ? 42.590 -1.609 -64.989 1.00 86.12 93 LEU A CA 1
ATOM 739 C C . LEU A 1 93 ? 41.751 -0.330 -64.860 1.00 86.12 93 LEU A C 1
ATOM 741 O O . LEU A 1 93 ? 41.265 -0.049 -63.769 1.00 86.12 93 LEU A O 1
ATOM 745 N N . ILE A 1 94 ? 41.526 0.412 -65.951 1.00 89.00 94 ILE A N 1
ATOM 746 C CA . ILE A 1 94 ? 40.633 1.584 -65.960 1.00 89.00 94 ILE A CA 1
ATOM 747 C C . ILE A 1 94 ? 39.213 1.173 -65.558 1.00 89.00 94 ILE A C 1
ATOM 749 O O . ILE A 1 94 ? 38.659 1.756 -64.627 1.00 89.00 94 ILE A O 1
ATOM 753 N N . ASN A 1 95 ? 38.670 0.115 -66.166 1.00 92.94 95 ASN A N 1
ATOM 754 C CA . ASN A 1 95 ? 37.341 -0.397 -65.823 1.00 92.94 95 ASN A CA 1
ATOM 755 C C . ASN A 1 95 ? 37.262 -0.823 -64.347 1.00 92.94 95 ASN A C 1
ATOM 757 O O . ASN A 1 95 ? 36.264 -0.560 -63.678 1.00 92.94 95 ASN A O 1
ATOM 761 N N . LYS A 1 96 ? 38.325 -1.442 -63.809 1.00 92.12 96 LYS A N 1
ATOM 762 C CA . LYS A 1 96 ? 38.392 -1.824 -62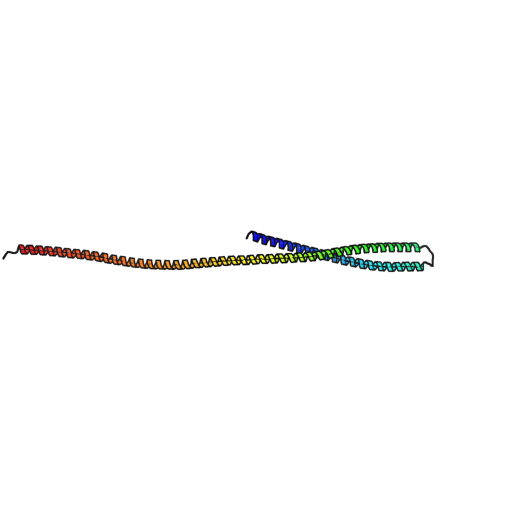.389 1.00 92.12 96 LYS A CA 1
ATOM 763 C C . LYS A 1 96 ? 38.415 -0.598 -61.465 1.00 92.12 96 LYS A C 1
ATOM 765 O O . LYS A 1 96 ? 37.743 -0.598 -60.437 1.00 92.12 96 LYS A O 1
ATOM 770 N N . VAL A 1 97 ? 39.135 0.463 -61.837 1.00 91.69 97 VAL A N 1
ATOM 771 C CA . VAL A 1 97 ? 39.153 1.734 -61.090 1.00 91.69 97 VAL A CA 1
ATOM 772 C C . VAL A 1 97 ? 37.781 2.409 -61.111 1.00 91.69 97 VAL A C 1
ATOM 774 O O . VAL A 1 97 ? 37.332 2.902 -60.079 1.00 91.69 97 VAL A O 1
ATOM 777 N N . GLU A 1 98 ? 37.097 2.434 -62.254 1.00 92.44 98 GLU A N 1
ATOM 778 C CA . GLU A 1 98 ? 35.744 2.992 -62.357 1.00 92.44 98 GLU A CA 1
ATOM 779 C C . GLU A 1 98 ? 34.732 2.197 -61.529 1.00 92.44 98 GLU A C 1
ATOM 781 O O . GLU A 1 98 ? 33.946 2.795 -60.792 1.00 92.44 98 GLU A O 1
ATOM 786 N N . TYR A 1 99 ? 34.815 0.863 -61.567 1.00 94.50 99 TYR A N 1
ATOM 787 C CA . TYR A 1 99 ? 34.013 -0.016 -60.720 1.00 94.50 99 TYR A CA 1
ATOM 788 C C . TYR A 1 99 ? 34.216 0.296 -59.230 1.00 94.50 99 TYR A C 1
ATOM 790 O O . TYR A 1 99 ? 33.245 0.536 -58.512 1.00 94.50 99 TYR A O 1
ATOM 798 N N . PHE A 1 100 ? 35.465 0.385 -58.764 1.00 91.44 100 PHE A N 1
ATOM 799 C CA . PHE A 1 100 ? 35.734 0.697 -57.359 1.00 91.44 100 PHE A CA 1
ATOM 800 C C . PHE A 1 100 ? 35.335 2.118 -56.961 1.00 91.44 100 PHE A C 1
ATOM 802 O O . PHE A 1 100 ? 34.881 2.323 -55.839 1.00 91.44 100 PHE A O 1
ATOM 809 N N . LYS A 1 101 ? 35.417 3.100 -57.867 1.00 92.75 101 LYS A N 1
ATOM 810 C CA . LYS A 1 101 ? 34.871 4.444 -57.616 1.00 92.75 101 LYS A CA 1
ATOM 811 C C . LYS A 1 101 ? 33.355 4.416 -57.437 1.00 92.75 101 LYS A C 1
ATOM 813 O O . LYS A 1 101 ? 32.842 5.071 -56.530 1.00 92.75 101 LYS A O 1
ATOM 818 N N . ALA A 1 102 ? 32.641 3.672 -58.283 1.00 93.44 102 ALA A N 1
ATOM 819 C CA . ALA A 1 102 ? 31.194 3.515 -58.162 1.00 93.44 102 ALA A CA 1
ATOM 820 C C . ALA A 1 102 ? 30.821 2.815 -56.846 1.00 93.44 102 ALA A C 1
ATOM 822 O O . ALA A 1 102 ? 29.919 3.270 -56.142 1.00 93.44 102 ALA A O 1
ATOM 823 N N . GLN A 1 103 ? 31.566 1.771 -56.474 1.00 93.44 103 GLN A N 1
ATOM 824 C CA . GLN A 1 103 ? 31.367 1.064 -55.215 1.00 93.44 103 GLN A CA 1
ATOM 825 C C . GLN A 1 103 ? 31.641 1.956 -53.997 1.00 93.44 103 GLN A C 1
ATOM 827 O O . GLN A 1 103 ? 30.799 2.032 -53.108 1.00 93.44 103 GLN A O 1
ATOM 832 N N . LEU A 1 104 ? 32.755 2.695 -53.980 1.00 92.12 104 LEU A N 1
ATOM 833 C CA . LEU A 1 104 ? 33.080 3.626 -52.896 1.00 92.12 104 LEU A CA 1
ATOM 834 C C . LEU A 1 104 ? 31.996 4.699 -52.731 1.00 92.12 104 L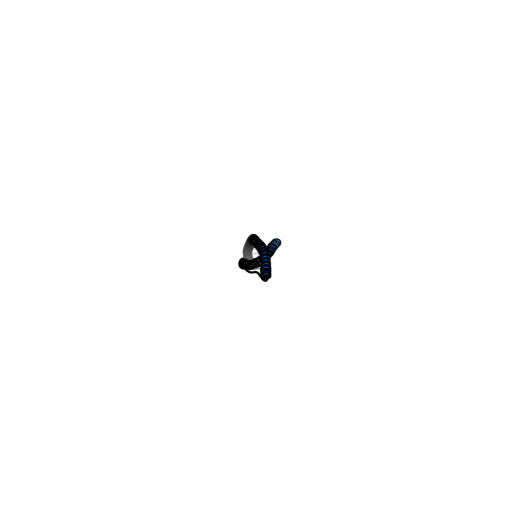EU A C 1
ATOM 836 O O . LEU A 1 104 ? 31.629 5.040 -51.609 1.00 92.12 104 LEU A O 1
ATOM 840 N N . LYS A 1 105 ? 31.445 5.206 -53.841 1.00 94.56 105 LYS A N 1
ATOM 841 C CA . LYS A 1 105 ? 30.328 6.156 -53.806 1.00 94.56 105 LYS A CA 1
ATOM 842 C C . LYS A 1 105 ? 29.080 5.533 -53.174 1.00 94.56 105 LYS A C 1
ATOM 844 O O . LYS A 1 105 ? 28.470 6.170 -52.322 1.00 94.56 105 LYS A O 1
ATOM 849 N N . SER A 1 106 ? 28.732 4.303 -53.556 1.00 93.88 106 SER A N 1
ATOM 850 C CA . SER A 1 106 ? 27.598 3.572 -52.975 1.00 93.88 106 SER A CA 1
ATOM 851 C C . SER A 1 106 ? 27.786 3.282 -51.481 1.00 93.88 106 SER A C 1
ATOM 853 O O . SER A 1 106 ? 26.829 3.342 -50.713 1.00 93.88 106 SER A O 1
ATOM 855 N N . GLU A 1 107 ? 29.007 2.963 -51.051 1.00 90.12 107 GLU A N 1
ATOM 856 C CA . GLU A 1 107 ? 29.318 2.723 -49.637 1.00 90.12 107 GLU A CA 1
ATOM 857 C C . GLU A 1 107 ? 29.302 4.033 -48.834 1.00 90.12 107 GLU A C 1
ATOM 859 O O . GLU A 1 107 ? 28.814 4.057 -47.705 1.00 90.12 107 GLU A O 1
ATOM 864 N N . SER A 1 108 ? 29.737 5.150 -49.429 1.00 91.31 108 SER A N 1
ATOM 865 C CA . SER A 1 108 ? 29.629 6.480 -48.813 1.00 91.31 108 SER A CA 1
ATOM 866 C C . SER A 1 108 ? 28.173 6.879 -48.574 1.00 91.31 108 SER A C 1
ATOM 868 O O . SER A 1 108 ? 27.846 7.344 -47.486 1.00 91.31 108 SER A O 1
ATOM 870 N N . THR A 1 109 ? 27.283 6.660 -49.549 1.00 95.25 109 THR A N 1
ATOM 871 C CA . THR A 1 109 ? 25.853 6.962 -49.374 1.00 95.25 109 THR A CA 1
ATOM 872 C C . THR A 1 109 ? 25.219 6.086 -48.298 1.00 95.25 109 THR A C 1
ATOM 874 O O . THR A 1 109 ? 24.471 6.587 -47.464 1.00 95.25 109 THR A O 1
ATOM 877 N N . LEU A 1 110 ? 25.572 4.797 -48.254 1.00 93.50 110 LEU A N 1
ATOM 878 C CA . LEU A 1 110 ? 25.064 3.879 -47.234 1.00 93.50 110 LEU A CA 1
ATOM 879 C C . LEU A 1 110 ? 25.558 4.257 -45.827 1.00 93.50 110 LEU A C 1
ATOM 881 O O . LEU A 1 110 ? 24.805 4.199 -44.858 1.00 93.50 110 LEU A O 1
ATOM 885 N N . LYS A 1 111 ? 26.817 4.694 -45.707 1.00 93.69 111 LYS A N 1
ATOM 886 C CA . LYS A 1 111 ? 27.368 5.215 -44.452 1.00 93.69 111 LYS A CA 1
ATOM 887 C C . LYS A 1 111 ? 26.575 6.429 -43.957 1.00 93.69 111 LYS A C 1
ATOM 889 O O . LYS A 1 111 ? 26.221 6.465 -42.783 1.00 93.69 111 LYS A O 1
ATOM 894 N N . GLU A 1 112 ? 26.280 7.389 -44.830 1.00 95.00 112 GLU A N 1
ATOM 895 C CA . GLU A 1 112 ? 25.485 8.574 -44.475 1.00 95.00 112 GLU A CA 1
ATOM 896 C C . GLU A 1 112 ? 24.056 8.214 -44.043 1.00 95.00 112 GLU A C 1
ATOM 898 O O . GLU A 1 112 ? 23.499 8.851 -43.148 1.00 95.00 112 GLU A O 1
ATOM 903 N N . GLU A 1 113 ? 23.446 7.201 -44.666 1.00 94.62 113 GLU A N 1
ATOM 904 C CA . GLU A 1 113 ? 22.134 6.684 -44.263 1.00 94.62 113 GLU A CA 1
ATOM 905 C C . GLU A 1 113 ? 22.178 6.051 -42.869 1.00 94.62 113 GLU A C 1
ATOM 907 O O . GLU A 1 113 ? 21.311 6.337 -42.042 1.00 94.62 113 GLU A O 1
ATOM 912 N N . TYR A 1 114 ? 23.210 5.257 -42.567 1.00 93.19 114 TYR A N 1
ATOM 913 C CA . TYR A 1 114 ? 23.391 4.693 -41.229 1.00 93.19 114 TYR A CA 1
ATOM 914 C C . TYR A 1 114 ? 23.685 5.758 -40.173 1.00 93.19 114 TYR A C 1
ATOM 916 O O . TYR A 1 114 ? 23.151 5.673 -39.071 1.00 93.19 114 TYR A O 1
ATOM 924 N N . GLU A 1 115 ? 24.486 6.775 -40.491 1.00 94.56 115 GLU A N 1
ATOM 925 C CA . GLU A 1 115 ? 24.737 7.897 -39.579 1.00 94.56 115 GLU A CA 1
ATOM 926 C C . GLU A 1 115 ? 23.434 8.644 -39.261 1.00 94.56 115 GLU A C 1
ATOM 928 O O . GLU A 1 115 ? 23.131 8.867 -38.089 1.00 94.56 115 GLU A O 1
ATOM 933 N N . ARG A 1 116 ? 22.600 8.921 -40.275 1.00 96.12 116 ARG A N 1
ATOM 934 C CA . ARG A 1 116 ? 21.262 9.503 -40.077 1.00 96.12 116 ARG A CA 1
ATOM 935 C C . ARG A 1 116 ? 20.358 8.613 -39.221 1.00 96.12 116 ARG A C 1
ATOM 937 O O . ARG A 1 116 ? 19.691 9.120 -38.321 1.00 96.12 116 ARG A O 1
ATOM 944 N N . ALA A 1 117 ? 20.347 7.303 -39.470 1.00 94.31 117 ALA A N 1
ATOM 945 C CA . ALA A 1 117 ? 19.547 6.357 -38.696 1.00 94.31 117 ALA A CA 1
ATOM 946 C C . ALA A 1 117 ? 19.983 6.301 -37.222 1.00 94.31 117 ALA A C 1
ATOM 948 O O . ALA A 1 117 ? 19.134 6.296 -36.336 1.00 94.31 117 ALA A O 1
ATOM 949 N N . ILE A 1 118 ? 21.291 6.313 -36.947 1.00 92.44 118 ILE A N 1
ATOM 950 C CA . ILE A 1 118 ? 21.825 6.330 -35.578 1.00 92.44 118 ILE A CA 1
ATOM 951 C C . ILE A 1 118 ? 21.408 7.611 -34.854 1.00 92.44 118 ILE A C 1
ATOM 953 O O . ILE A 1 118 ? 20.925 7.531 -33.728 1.00 92.44 118 ILE A O 1
ATOM 957 N N . THR A 1 119 ? 21.544 8.776 -35.494 1.00 95.62 119 THR A N 1
ATOM 958 C CA . THR A 1 119 ? 21.120 10.049 -34.891 1.00 95.62 119 THR A CA 1
ATOM 959 C C . THR A 1 119 ? 19.621 10.062 -34.593 1.00 95.62 119 THR A C 1
ATOM 961 O O . THR A 1 119 ? 19.218 10.514 -33.523 1.00 95.62 119 THR A O 1
ATOM 964 N N . GLN A 1 120 ? 18.791 9.528 -35.493 1.00 94.69 120 GLN A N 1
ATOM 965 C CA . GLN A 1 120 ? 17.352 9.433 -35.249 1.00 94.69 120 GLN A CA 1
ATOM 966 C C . GLN A 1 120 ? 17.037 8.496 -34.076 1.00 94.69 120 GLN A C 1
ATOM 968 O O . GLN A 1 120 ? 16.286 8.876 -33.187 1.00 94.69 120 GLN A O 1
ATOM 973 N N . LEU A 1 121 ? 17.667 7.318 -34.013 1.00 92.31 121 LEU A N 1
ATOM 974 C CA . LEU A 1 121 ? 17.474 6.373 -32.908 1.00 92.31 121 LEU A CA 1
ATOM 975 C C . LEU A 1 121 ? 17.934 6.935 -31.556 1.00 92.31 121 LEU A C 1
ATOM 977 O O . LEU A 1 121 ? 17.332 6.630 -30.531 1.00 92.31 121 LEU A O 1
ATOM 981 N N . GLN A 1 122 ? 18.994 7.745 -31.535 1.00 93.25 122 GLN A N 1
ATOM 982 C CA . GLN A 1 122 ? 19.437 8.434 -30.319 1.00 93.25 122 GLN A CA 1
ATOM 983 C C . GLN A 1 122 ? 18.385 9.431 -29.835 1.00 93.25 122 GLN A C 1
ATOM 985 O O . GLN A 1 122 ? 18.035 9.420 -28.658 1.00 93.25 122 GLN A O 1
ATOM 990 N N . LYS A 1 123 ? 17.827 10.224 -30.752 1.00 96.50 123 LYS A N 1
ATOM 991 C CA . LYS A 1 123 ? 16.746 11.156 -30.439 1.00 96.50 123 LYS A CA 1
ATOM 992 C C . LYS A 1 123 ? 15.494 10.429 -29.934 1.00 96.50 123 LYS A C 1
ATOM 994 O O . LYS A 1 123 ? 14.943 10.812 -28.908 1.00 96.50 123 LYS A O 1
ATOM 999 N N . ASP A 1 124 ? 15.079 9.359 -30.609 1.00 91.62 124 ASP A N 1
ATOM 1000 C CA . ASP A 1 124 ? 13.907 8.571 -30.209 1.00 91.62 124 ASP A CA 1
ATOM 1001 C C . ASP A 1 124 ? 14.109 7.936 -28.822 1.00 91.62 124 ASP A C 1
ATOM 1003 O O . ASP A 1 124 ? 13.181 7.896 -28.011 1.00 91.62 124 ASP A O 1
ATOM 1007 N N . LYS A 1 125 ? 15.335 7.485 -28.515 1.00 91.81 125 LYS A N 1
ATOM 1008 C CA . LYS A 1 125 ? 15.700 6.980 -27.186 1.00 91.81 125 LYS A CA 1
ATOM 1009 C C . LYS A 1 125 ? 15.539 8.059 -26.110 1.00 91.81 125 LYS A C 1
ATOM 1011 O O . LYS A 1 125 ? 14.889 7.797 -25.102 1.00 91.81 125 LYS A O 1
ATOM 1016 N N . GLU A 1 126 ? 16.093 9.249 -26.326 1.00 93.94 126 GLU A N 1
ATOM 1017 C CA . GLU A 1 126 ? 15.991 10.366 -25.375 1.00 93.94 126 GLU A CA 1
ATOM 1018 C C . GLU A 1 126 ? 14.528 10.786 -25.142 1.00 93.94 126 GLU A C 1
ATOM 1020 O O . GLU A 1 126 ? 14.112 11.022 -24.005 1.00 93.94 126 GLU A O 1
ATOM 1025 N N . GLU A 1 127 ? 13.713 10.830 -26.202 1.00 94.00 127 GLU A N 1
ATOM 1026 C CA . GLU A 1 127 ? 12.282 11.141 -26.100 1.00 94.00 127 GLU A CA 1
ATOM 1027 C C . GLU A 1 127 ? 11.514 10.074 -25.303 1.00 94.00 127 GLU A C 1
ATOM 1029 O O . GLU A 1 127 ? 10.669 10.410 -24.465 1.00 94.00 127 GLU A O 1
ATOM 1034 N N . LEU A 1 128 ? 11.819 8.790 -25.517 1.00 90.44 128 LEU A N 1
ATOM 1035 C CA . LEU A 1 128 ? 11.215 7.686 -24.768 1.00 90.44 128 LEU A CA 1
ATOM 1036 C C . LEU A 1 128 ? 11.620 7.698 -23.291 1.00 90.44 128 LEU A C 1
ATOM 1038 O O . LEU A 1 128 ? 10.750 7.526 -22.434 1.00 90.44 128 LEU A O 1
ATOM 1042 N N . GLU A 1 129 ? 12.893 7.944 -22.981 1.00 90.81 129 GLU A N 1
ATOM 1043 C CA . GLU A 1 129 ? 13.383 8.079 -21.602 1.00 90.81 129 GLU A CA 1
ATOM 1044 C C . GLU A 1 129 ? 12.691 9.247 -20.883 1.00 90.81 129 GLU A C 1
ATOM 1046 O O . GLU A 1 129 ? 12.167 9.077 -19.781 1.00 90.81 129 GLU A O 1
ATOM 1051 N N . ALA A 1 130 ? 12.566 10.408 -21.535 1.00 92.56 130 ALA A N 1
ATOM 1052 C CA . ALA A 1 130 ? 11.862 11.560 -20.971 1.00 92.56 130 ALA A CA 1
ATOM 1053 C C . ALA A 1 130 ? 10.363 11.285 -20.732 1.00 92.56 130 ALA A C 1
ATOM 1055 O O . ALA A 1 130 ? 9.788 11.710 -19.723 1.00 92.56 130 ALA A O 1
ATOM 1056 N N . LEU A 1 131 ? 9.705 10.565 -21.648 1.00 90.50 131 LEU A N 1
ATOM 1057 C CA . LEU A 1 131 ? 8.309 10.155 -21.484 1.00 90.50 131 LEU A CA 1
ATOM 1058 C C . LEU A 1 131 ? 8.132 9.145 -20.350 1.00 90.50 131 LEU A C 1
ATOM 1060 O O . LEU A 1 131 ? 7.135 9.229 -19.624 1.00 90.50 131 LEU A O 1
ATOM 1064 N N . PHE A 1 132 ? 9.064 8.203 -20.205 1.00 88.62 132 PHE A N 1
ATOM 1065 C CA . PHE A 1 132 ? 9.070 7.236 -19.115 1.00 88.62 132 PHE A CA 1
ATOM 1066 C C . PHE A 1 132 ? 9.210 7.945 -17.768 1.00 88.62 132 PHE A C 1
ATOM 1068 O O . PHE A 1 132 ? 8.336 7.787 -16.917 1.00 88.62 132 PHE A O 1
ATOM 1075 N N . GLU A 1 133 ? 10.211 8.813 -17.619 1.00 91.44 133 GLU A N 1
ATOM 1076 C CA . GLU A 1 133 ? 10.437 9.588 -16.395 1.00 91.44 133 GLU A CA 1
ATOM 1077 C C . GLU A 1 133 ? 9.210 10.413 -16.004 1.00 91.44 133 GLU A C 1
ATOM 1079 O O . GLU A 1 133 ? 8.741 10.360 -14.865 1.00 91.44 133 GLU A O 1
ATOM 1084 N N . LYS A 1 134 ? 8.602 11.113 -16.969 1.00 92.62 134 LYS A N 1
ATOM 1085 C CA . LYS A 1 134 ? 7.381 11.893 -16.729 1.00 92.62 134 LYS A CA 1
ATOM 1086 C C . LYS A 1 134 ? 6.210 11.025 -16.262 1.00 92.62 134 LYS A C 1
ATOM 1088 O O . LYS A 1 134 ? 5.437 11.440 -15.396 1.00 92.62 134 LYS A O 1
ATOM 1093 N N . LYS A 1 135 ? 6.030 9.840 -16.854 1.00 86.62 135 LYS A N 1
ATOM 1094 C CA . LYS A 1 135 ? 4.968 8.903 -16.451 1.00 86.62 135 LYS A CA 1
ATOM 1095 C C . LYS A 1 135 ? 5.240 8.308 -15.076 1.00 86.62 135 LYS A C 1
ATOM 1097 O O . LYS A 1 135 ? 4.304 8.205 -14.288 1.00 86.62 135 LYS A O 1
ATOM 1102 N N . TYR A 1 136 ? 6.492 7.967 -14.793 1.00 86.12 136 TYR A N 1
ATOM 1103 C CA . TYR A 1 136 ? 6.922 7.435 -13.509 1.00 86.12 136 TYR A CA 1
ATOM 1104 C C . TYR A 1 136 ? 6.676 8.438 -12.377 1.00 86.12 136 TYR A C 1
ATOM 1106 O O . TYR A 1 136 ? 6.028 8.098 -11.392 1.00 86.12 136 TYR A O 1
ATOM 1114 N N . HIS A 1 137 ? 7.069 9.702 -12.561 1.00 89.81 137 HIS A N 1
ATOM 1115 C CA . HIS A 1 137 ? 6.805 10.766 -11.587 1.00 89.81 137 HIS A CA 1
ATOM 1116 C C . HIS A 1 137 ? 5.306 10.941 -11.325 1.00 89.81 137 HIS A C 1
ATOM 1118 O O . HIS A 1 137 ? 4.877 10.970 -10.176 1.00 89.81 137 HIS A O 1
ATOM 1124 N N . LYS A 1 138 ? 4.483 10.967 -12.382 1.00 89.31 138 LYS A N 1
ATOM 1125 C CA . LYS A 1 138 ? 3.023 11.054 -12.236 1.00 89.31 138 LYS A CA 1
ATOM 1126 C C . LYS A 1 138 ? 2.439 9.851 -11.485 1.00 89.31 138 LYS A C 1
ATOM 1128 O O . LYS A 1 138 ? 1.489 10.006 -10.722 1.00 89.31 138 LYS A O 1
ATOM 1133 N N . PHE A 1 139 ? 2.965 8.653 -11.727 1.00 87.25 139 PHE A N 1
ATOM 1134 C CA . PHE A 1 139 ? 2.548 7.452 -11.011 1.00 87.25 139 PHE A CA 1
ATOM 1135 C C . PHE A 1 139 ? 2.902 7.538 -9.520 1.00 87.25 139 PHE A C 1
ATOM 1137 O O . PHE A 1 139 ? 2.032 7.298 -8.684 1.00 87.25 139 PHE A O 1
ATOM 1144 N N . GLU A 1 140 ? 4.129 7.942 -9.181 1.00 87.00 140 GLU A N 1
ATOM 1145 C CA . GLU A 1 140 ? 4.557 8.126 -7.788 1.00 87.00 140 GLU A CA 1
ATOM 1146 C C . GLU A 1 140 ? 3.754 9.223 -7.068 1.00 87.00 140 GLU A C 1
ATOM 1148 O O . GLU A 1 140 ? 3.343 9.025 -5.926 1.00 87.00 140 GLU A O 1
ATOM 1153 N N . GLU A 1 141 ? 3.423 10.332 -7.739 1.00 90.88 141 GLU A N 1
ATOM 1154 C CA . GLU A 1 141 ? 2.534 11.370 -7.192 1.00 90.88 141 GLU A CA 1
ATOM 1155 C C . GLU A 1 141 ? 1.143 10.820 -6.842 1.00 90.88 141 GLU A C 1
ATOM 1157 O O . GLU A 1 141 ? 0.646 11.038 -5.734 1.00 90.88 141 GLU A O 1
ATOM 1162 N N . VAL A 1 142 ? 0.515 10.080 -7.765 1.00 89.44 142 VAL A N 1
ATOM 1163 C CA . VAL A 1 142 ? -0.817 9.487 -7.549 1.00 89.44 142 VAL A CA 1
ATOM 1164 C C . VAL A 1 142 ? -0.775 8.460 -6.421 1.00 89.44 142 VAL A C 1
ATOM 1166 O O . VAL A 1 142 ? -1.598 8.513 -5.509 1.00 89.44 142 VAL A O 1
ATOM 1169 N N . LYS A 1 143 ? 0.212 7.562 -6.440 1.00 89.00 143 LYS A N 1
ATOM 1170 C CA . LYS A 1 143 ? 0.410 6.540 -5.410 1.00 89.00 143 LYS A CA 1
ATOM 1171 C C . LYS A 1 143 ? 0.625 7.163 -4.030 1.00 89.00 143 LYS A C 1
ATOM 1173 O O . LYS A 1 143 ? 0.004 6.731 -3.061 1.00 89.00 143 LYS A O 1
ATOM 1178 N N . SER A 1 144 ? 1.464 8.194 -3.936 1.00 89.19 144 SER A N 1
ATOM 1179 C CA . SER A 1 144 ? 1.710 8.923 -2.688 1.00 89.19 144 SER A CA 1
ATOM 1180 C C . SER A 1 144 ? 0.427 9.569 -2.154 1.00 89.19 144 SER A C 1
ATOM 1182 O O . SER A 1 144 ? 0.074 9.379 -0.988 1.00 89.19 144 SER A O 1
ATOM 1184 N N . ALA A 1 145 ? -0.340 10.242 -3.018 1.00 90.44 145 ALA A N 1
ATOM 1185 C CA . ALA A 1 145 ? -1.617 10.845 -2.640 1.00 90.44 145 ALA A CA 1
ATOM 1186 C C . ALA A 1 145 ? -2.646 9.806 -2.150 1.00 90.44 145 ALA A C 1
ATOM 1188 O O . ALA A 1 145 ? -3.354 10.048 -1.171 1.00 90.44 145 ALA A O 1
ATOM 1189 N N . GLU A 1 146 ? -2.717 8.632 -2.786 1.00 85.44 146 GLU A N 1
ATOM 1190 C CA . GLU A 1 146 ? -3.609 7.542 -2.369 1.00 85.44 146 GLU A CA 1
ATOM 1191 C C . GLU A 1 146 ? -3.230 6.959 -1.003 1.00 85.44 146 GLU A C 1
ATOM 1193 O O . GLU A 1 146 ? -4.110 6.684 -0.176 1.00 85.44 146 GLU A O 1
ATOM 1198 N N . VAL A 1 147 ? -1.930 6.796 -0.741 1.00 87.69 147 VAL A N 1
ATOM 1199 C CA . VAL A 1 147 ? -1.426 6.339 0.560 1.00 87.69 147 VAL A CA 1
ATOM 1200 C C . VAL A 1 147 ? -1.791 7.344 1.649 1.00 87.69 147 VAL A C 1
ATOM 1202 O O . VAL A 1 147 ? -2.371 6.946 2.661 1.00 87.69 147 VAL A O 1
ATOM 1205 N N . VAL A 1 148 ? -1.545 8.640 1.425 1.00 94.19 148 VAL A N 1
ATOM 1206 C CA . VAL A 1 148 ? -1.905 9.707 2.375 1.00 94.19 148 VAL A CA 1
ATOM 1207 C C . VAL A 1 148 ? -3.408 9.700 2.660 1.00 94.19 148 VAL A C 1
ATOM 1209 O O . VAL A 1 148 ? -3.812 9.627 3.820 1.00 94.19 148 VAL A O 1
ATOM 1212 N N . GLN A 1 149 ? -4.246 9.661 1.621 1.00 91.50 149 GLN A N 1
ATOM 1213 C CA . GLN A 1 149 ? -5.701 9.642 1.790 1.00 91.50 149 GLN A CA 1
ATOM 1214 C C . GLN A 1 149 ? -6.185 8.401 2.562 1.00 91.50 149 GLN A C 1
ATOM 1216 O O . GLN A 1 149 ? -7.154 8.459 3.325 1.00 91.50 149 GLN A O 1
ATOM 1221 N N . THR A 1 150 ? -5.542 7.252 2.353 1.00 88.75 150 THR A N 1
ATOM 1222 C CA . THR A 1 150 ? -5.880 6.010 3.061 1.00 88.75 150 THR A CA 1
ATOM 1223 C C . THR A 1 150 ? -5.510 6.101 4.540 1.00 88.75 150 THR A C 1
ATOM 1225 O O . THR A 1 150 ? -6.323 5.731 5.387 1.00 88.75 150 THR A O 1
ATOM 1228 N N . ILE A 1 151 ? -4.332 6.648 4.854 1.00 91.75 151 ILE A N 1
ATOM 1229 C CA . ILE A 1 151 ? -3.880 6.882 6.231 1.00 91.75 151 ILE A CA 1
ATOM 1230 C C . ILE A 1 151 ? -4.841 7.829 6.958 1.00 91.75 151 ILE A C 1
ATOM 1232 O O . ILE A 1 151 ? -5.277 7.518 8.064 1.00 91.75 151 ILE A O 1
ATOM 1236 N N . GLU A 1 152 ? -5.245 8.936 6.328 1.00 96.50 152 GLU A N 1
ATOM 1237 C CA . GLU A 1 152 ? -6.201 9.886 6.915 1.00 96.50 152 GLU A CA 1
ATOM 1238 C C . GLU A 1 152 ? -7.546 9.225 7.244 1.00 96.50 152 GLU A C 1
ATOM 1240 O O . GLU A 1 152 ? -8.065 9.373 8.353 1.00 96.50 152 GLU A O 1
ATOM 1245 N N . LYS A 1 153 ? -8.099 8.432 6.314 1.00 95.19 153 LYS A N 1
ATOM 1246 C CA . LYS A 1 153 ? -9.348 7.684 6.541 1.00 95.19 153 LYS A CA 1
ATOM 1247 C C . LYS A 1 153 ? -9.221 6.691 7.695 1.00 95.19 153 LYS A C 1
ATOM 1249 O O . LYS A 1 153 ? -10.136 6.590 8.512 1.00 95.19 153 LYS A O 1
ATOM 1254 N N . MET A 1 154 ? -8.103 5.966 7.771 1.00 95.12 154 MET A N 1
ATOM 1255 C CA . MET A 1 154 ? -7.838 5.034 8.870 1.00 95.12 154 MET A CA 1
ATOM 1256 C C . MET A 1 154 ? -7.731 5.767 10.208 1.00 95.12 154 MET A C 1
ATOM 1258 O O . MET A 1 154 ? -8.326 5.320 11.184 1.00 95.12 154 MET A O 1
ATOM 1262 N N . GLN A 1 155 ? -7.050 6.914 10.251 1.00 97.25 155 GLN A N 1
ATOM 1263 C CA . GLN A 1 155 ? -6.914 7.710 11.469 1.00 97.25 155 GLN A CA 1
ATOM 1264 C C . GLN A 1 155 ? -8.270 8.224 11.972 1.00 97.25 155 GLN A C 1
ATOM 1266 O O . GLN A 1 155 ? -8.547 8.150 13.169 1.00 97.25 155 GLN A O 1
ATOM 1271 N N . ILE A 1 156 ? -9.139 8.691 11.068 1.00 96.94 156 ILE A N 1
ATOM 1272 C CA . ILE A 1 156 ? -10.509 9.101 11.411 1.00 96.94 156 ILE A CA 1
ATOM 1273 C C . ILE A 1 156 ? -11.281 7.927 12.025 1.00 96.94 156 ILE A C 1
ATOM 1275 O O . ILE A 1 156 ? -11.904 8.086 13.074 1.00 96.94 156 ILE A O 1
ATOM 1279 N N . LEU A 1 157 ? -11.214 6.743 11.410 1.00 97.00 157 LEU A N 1
ATOM 1280 C CA . LEU A 1 157 ? -11.917 5.555 11.898 1.00 97.00 157 LEU A CA 1
ATOM 1281 C C . LEU A 1 157 ? -11.388 5.084 13.261 1.00 97.00 157 LEU A C 1
ATOM 1283 O O . LEU A 1 157 ? -12.179 4.720 14.130 1.00 97.00 157 LEU A O 1
ATOM 1287 N N . ILE A 1 158 ? -10.070 5.129 13.472 1.00 96.50 158 ILE A N 1
ATOM 1288 C CA . ILE A 1 158 ? -9.444 4.832 14.768 1.00 96.50 158 ILE A CA 1
ATOM 1289 C C . ILE A 1 158 ? -9.958 5.798 15.838 1.00 96.50 158 ILE A C 1
ATOM 1291 O O . ILE A 1 158 ? -10.381 5.354 16.903 1.00 96.50 158 ILE A O 1
ATOM 1295 N N . ASN A 1 159 ? -9.979 7.102 15.553 1.00 97.38 159 ASN A N 1
ATOM 1296 C CA . ASN A 1 159 ? -10.457 8.106 16.504 1.00 97.38 159 ASN A CA 1
ATOM 1297 C C . ASN A 1 159 ? -11.932 7.873 16.869 1.00 97.38 159 ASN A C 1
ATOM 1299 O O . ASN A 1 159 ? -12.267 7.835 18.049 1.00 97.38 159 ASN A O 1
ATOM 1303 N N . GLN A 1 160 ? -12.789 7.614 15.876 1.00 97.62 160 GLN A N 1
ATOM 1304 C CA . GLN A 1 160 ? -14.201 7.286 16.103 1.00 97.62 160 GLN A CA 1
ATOM 1305 C C . GLN A 1 160 ? -14.373 6.040 16.983 1.00 97.62 160 GLN A C 1
ATOM 1307 O O . GLN A 1 160 ? -15.192 6.032 17.901 1.00 97.62 160 GLN A O 1
ATOM 1312 N N . LYS A 1 161 ? -13.587 4.986 16.732 1.00 97.25 161 LYS A N 1
ATOM 1313 C CA . LYS A 1 161 ? -13.645 3.747 17.520 1.00 97.25 161 LYS A CA 1
ATOM 1314 C C . LYS A 1 161 ? -13.119 3.922 18.939 1.00 97.25 161 LYS A C 1
ATOM 1316 O O . LYS A 1 161 ? -13.678 3.334 19.865 1.00 97.25 161 LYS A O 1
ATOM 1321 N N . ASN A 1 162 ? -12.100 4.753 19.130 1.00 97.25 162 ASN A N 1
ATOM 1322 C CA . ASN A 1 162 ? -11.619 5.115 20.459 1.00 97.25 162 ASN A CA 1
ATOM 1323 C C . ASN A 1 162 ? -12.688 5.884 21.246 1.00 97.25 162 ASN A C 1
ATOM 1325 O O . ASN A 1 162 ? -12.944 5.546 22.397 1.00 97.25 162 ASN A O 1
ATOM 1329 N N . GLU A 1 163 ? -13.361 6.855 20.621 1.00 97.94 163 GLU A N 1
ATOM 1330 C CA . GLU A 1 163 ? -14.464 7.593 21.251 1.00 97.94 163 GLU A CA 1
ATOM 1331 C C . GLU A 1 163 ? -15.628 6.674 21.648 1.00 97.94 163 GLU A C 1
ATOM 1333 O O . GLU A 1 163 ? -16.152 6.783 22.756 1.00 97.94 163 GLU A O 1
ATOM 1338 N N . GLU A 1 164 ? -16.024 5.751 20.766 1.00 97.88 164 GLU A N 1
ATOM 1339 C CA . GLU A 1 164 ? -17.061 4.750 21.046 1.00 97.88 164 GLU A CA 1
ATOM 1340 C C . GLU A 1 164 ? -16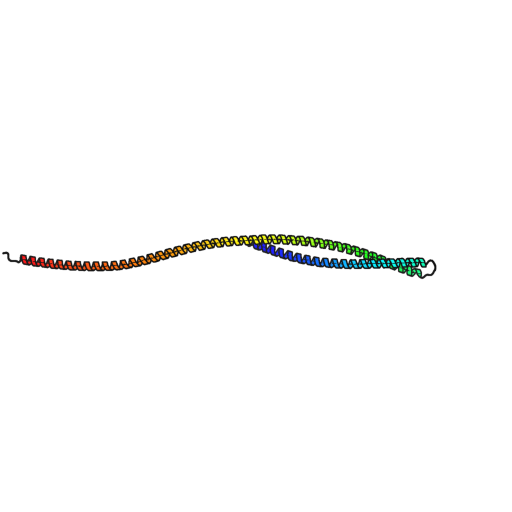.657 3.843 22.216 1.00 97.88 164 GLU A C 1
ATOM 1342 O O . GLU A 1 164 ? -17.442 3.629 23.140 1.00 97.88 164 GLU A O 1
ATOM 1347 N N . THR A 1 165 ? -15.404 3.384 22.229 1.00 97.31 165 THR A N 1
ATOM 1348 C CA . THR A 1 165 ? -14.855 2.555 23.312 1.00 97.31 165 THR A CA 1
ATOM 1349 C C . THR A 1 165 ? -14.861 3.305 24.643 1.00 97.31 165 THR A C 1
ATOM 1351 O O . THR A 1 165 ? -15.286 2.753 25.654 1.00 97.31 165 THR A O 1
ATOM 1354 N N . SER A 1 166 ? -14.456 4.580 24.656 1.00 97.62 166 SER A N 1
ATOM 1355 C CA . SER A 1 166 ? -14.497 5.410 25.866 1.00 97.62 166 SER A CA 1
ATOM 1356 C C . SER A 1 166 ? -15.922 5.623 26.381 1.00 97.62 166 SER A C 1
ATOM 1358 O O . SER A 1 166 ? -16.143 5.574 27.589 1.00 97.62 166 SER A O 1
ATOM 1360 N N . LYS A 1 167 ? -16.903 5.825 25.490 1.00 98.12 167 LYS A N 1
ATOM 1361 C CA . LYS A 1 167 ? -18.318 5.943 25.884 1.00 98.12 167 LYS A CA 1
ATOM 1362 C C . LYS A 1 167 ? -18.823 4.661 26.538 1.00 98.12 167 LYS A C 1
ATOM 1364 O O . LYS A 1 167 ? -19.334 4.723 27.651 1.00 98.12 167 LYS A O 1
ATOM 1369 N N . LEU A 1 168 ? -18.599 3.514 25.898 1.00 98.25 168 LEU A N 1
ATOM 1370 C CA . LEU A 1 168 ? -19.005 2.211 26.431 1.00 98.25 168 LEU A CA 1
ATOM 1371 C C . LEU A 1 168 ? -18.327 1.897 27.769 1.00 98.25 168 LEU A C 1
ATOM 1373 O O . LEU A 1 168 ? -18.961 1.361 28.673 1.00 98.25 168 LEU A O 1
ATOM 1377 N N . GLN A 1 169 ? -17.051 2.255 27.925 1.00 98.25 169 GLN A N 1
ATOM 1378 C CA . GLN A 1 169 ? -16.335 2.066 29.184 1.00 98.25 169 GLN A CA 1
ATOM 1379 C C . GLN A 1 169 ? -16.933 2.914 30.316 1.00 98.25 169 GLN A C 1
ATOM 1381 O O . GLN A 1 169 ? -17.068 2.428 31.438 1.00 98.25 169 GLN A O 1
ATOM 1386 N N . ASN A 1 170 ? -17.334 4.154 30.029 1.00 97.62 170 ASN A N 1
ATOM 1387 C CA . ASN A 1 170 ? -18.001 5.010 31.011 1.00 97.62 170 ASN A CA 1
ATOM 1388 C C . ASN A 1 170 ? -19.394 4.479 31.382 1.00 97.62 170 ASN A C 1
ATOM 1390 O O . ASN A 1 170 ? -19.726 4.432 32.565 1.00 97.62 170 ASN A O 1
ATOM 1394 N N . GLU A 1 171 ? -20.182 4.042 30.395 1.00 98.31 171 GLU A N 1
ATOM 1395 C CA . GLU A 1 171 ? -21.490 3.412 30.629 1.00 98.31 171 GLU A CA 1
ATOM 1396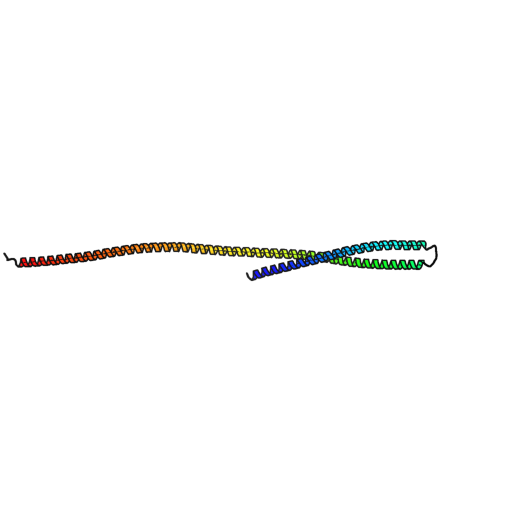 C C . GLU A 1 171 ? -21.357 2.144 31.481 1.00 98.31 171 GLU A C 1
ATOM 1398 O O . GLU A 1 171 ? -22.128 1.939 32.415 1.00 98.31 171 GLU A O 1
ATOM 1403 N N . PHE A 1 172 ? -20.336 1.323 31.219 1.00 98.12 172 PHE A N 1
ATOM 1404 C CA . PHE A 1 172 ? -20.046 0.135 32.017 1.00 98.12 172 PHE A CA 1
ATOM 1405 C C . PHE A 1 172 ? -19.762 0.480 33.485 1.00 98.12 172 PHE A C 1
ATOM 1407 O O . PHE A 1 172 ? -20.365 -0.113 34.378 1.00 98.12 172 PHE A O 1
ATOM 1414 N N . ILE A 1 173 ? -18.892 1.464 33.741 1.00 98.12 173 ILE A N 1
ATOM 1415 C CA . ILE A 1 173 ? -18.563 1.914 35.104 1.00 98.12 173 ILE A CA 1
ATOM 1416 C C . ILE A 1 173 ? -19.815 2.437 35.820 1.00 98.12 173 ILE A C 1
ATOM 1418 O O . ILE A 1 173 ? -20.020 2.155 37.002 1.00 98.12 173 ILE A O 1
ATOM 1422 N N . GLN A 1 174 ? -20.664 3.187 35.112 1.00 98.25 174 GLN A N 1
ATOM 1423 C CA . GLN A 1 174 ? -21.915 3.687 35.672 1.00 98.25 174 GLN A CA 1
ATOM 1424 C C . GLN A 1 174 ? -22.846 2.533 36.071 1.00 98.25 174 GLN A C 1
ATOM 1426 O O . GLN A 1 174 ? -23.311 2.495 37.211 1.00 98.25 174 GLN A O 1
ATOM 1431 N N . LEU A 1 175 ? -23.074 1.574 35.169 1.00 98.38 175 LEU A N 1
ATOM 1432 C CA . LEU A 1 175 ? -23.933 0.416 35.425 1.00 98.38 175 LEU A CA 1
ATOM 1433 C C . LEU A 1 175 ? -23.400 -0.466 36.559 1.00 98.38 175 LEU A C 1
ATOM 1435 O O . LEU A 1 175 ? -24.177 -0.961 37.374 1.00 98.38 175 LEU A O 1
ATOM 1439 N N . GLU A 1 176 ? -22.082 -0.643 36.655 1.00 98.38 176 GLU A N 1
ATOM 1440 C CA . GLU A 1 176 ? -21.452 -1.356 37.770 1.00 98.38 176 GLU A CA 1
ATOM 1441 C C . GLU A 1 176 ? -21.712 -0.645 39.111 1.00 98.38 176 GLU A C 1
ATOM 1443 O O . GLU A 1 176 ? -22.032 -1.288 40.118 1.00 98.38 176 GLU A O 1
ATOM 1448 N N . GLY A 1 177 ? -21.643 0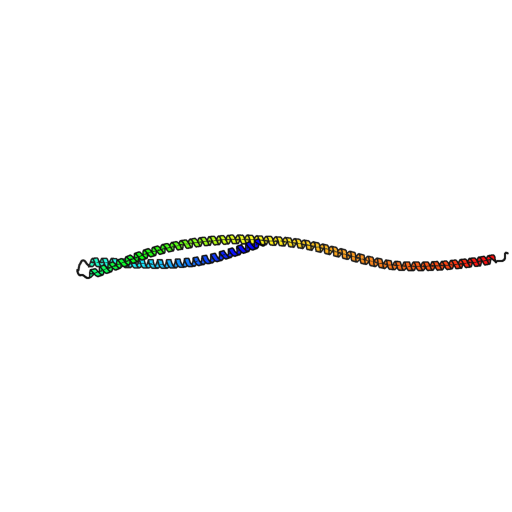.690 39.120 1.00 98.19 177 GLY A N 1
ATOM 1449 C CA . GLY A 1 177 ? -21.991 1.513 40.277 1.00 98.19 177 GLY A CA 1
ATOM 1450 C C . GLY A 1 177 ? -23.461 1.379 40.688 1.00 98.19 177 GLY A C 1
ATOM 1451 O O . GLY A 1 177 ? -23.752 1.150 41.865 1.00 98.19 177 GLY A O 1
ATOM 1452 N N . GLU A 1 178 ? -24.379 1.466 39.724 1.00 98.31 178 GLU A N 1
ATOM 1453 C CA . GLU A 1 178 ? -25.823 1.295 39.941 1.00 98.31 178 GLU A CA 1
ATOM 1454 C C . GLU A 1 178 ? -26.153 -0.106 40.479 1.00 98.31 178 GLU A C 1
ATOM 1456 O O . GLU A 1 178 ? -26.903 -0.241 41.449 1.00 98.31 178 GLU A O 1
ATOM 1461 N N . LEU A 1 179 ? -25.531 -1.151 39.923 1.00 98.19 179 LEU A N 1
ATOM 1462 C CA . LEU A 1 179 ? -25.695 -2.529 40.385 1.00 98.19 179 LEU A CA 1
ATOM 1463 C C . LEU A 1 179 ? -25.241 -2.697 41.840 1.00 98.19 179 LEU A C 1
ATOM 1465 O O . LEU A 1 179 ? -25.927 -3.333 42.644 1.00 98.19 179 LEU A O 1
ATOM 1469 N N . LYS A 1 180 ? -24.094 -2.112 42.198 1.00 98.25 180 LYS A N 1
ATOM 1470 C CA . LYS A 1 180 ? -23.568 -2.167 43.566 1.00 98.25 180 LYS A CA 1
ATOM 1471 C C . LYS A 1 180 ? -24.486 -1.448 44.556 1.00 98.25 180 LYS A C 1
ATOM 1473 O O . LYS A 1 180 ? -24.728 -1.975 45.642 1.00 98.25 180 LYS A O 1
ATOM 1478 N N . ALA A 1 181 ? -25.013 -0.282 44.183 1.00 98.19 181 ALA A N 1
ATOM 1479 C CA . ALA A 1 181 ? -25.980 0.449 44.999 1.00 98.19 181 ALA A CA 1
ATOM 1480 C C . ALA A 1 181 ? -27.256 -0.379 45.222 1.00 98.19 181 ALA A C 1
ATOM 1482 O O . ALA A 1 181 ? -27.636 -0.619 46.367 1.00 98.19 181 ALA A O 1
ATOM 1483 N N . ALA A 1 182 ? -27.838 -0.927 44.151 1.00 98.25 182 ALA A N 1
ATOM 1484 C CA . ALA A 1 182 ? -29.029 -1.770 44.235 1.00 98.25 182 ALA A CA 1
ATOM 1485 C C . ALA A 1 182 ? -28.810 -3.029 45.097 1.00 98.25 182 ALA A C 1
ATOM 1487 O O . ALA A 1 182 ? -29.691 -3.429 45.861 1.00 98.25 182 ALA A O 1
ATOM 1488 N N . SER A 1 183 ? -27.627 -3.647 45.020 1.00 98.06 183 SER A N 1
ATOM 1489 C CA . SER A 1 183 ? -27.269 -4.801 45.855 1.00 98.06 183 SER A CA 1
ATOM 1490 C C . SER A 1 183 ? -27.189 -4.452 47.347 1.00 98.06 183 SER A C 1
ATOM 1492 O O . SER A 1 183 ? -27.581 -5.260 48.197 1.00 98.06 183 SER A O 1
ATOM 1494 N N . ASN A 1 184 ? -26.685 -3.262 47.681 1.00 97.94 184 ASN A N 1
ATOM 1495 C CA . ASN A 1 184 ? -26.643 -2.781 49.060 1.00 97.94 184 ASN A CA 1
ATOM 1496 C C . ASN A 1 184 ? -28.057 -2.499 49.581 1.00 97.94 184 ASN A C 1
ATOM 1498 O O . ASN A 1 184 ? -28.420 -3.010 50.641 1.00 97.94 184 ASN A O 1
ATOM 1502 N N . ASP A 1 185 ? -28.878 -1.790 48.801 1.00 98.25 185 ASP A N 1
ATOM 1503 C CA . ASP A 1 185 ? -30.274 -1.498 49.148 1.00 98.25 185 ASP A CA 1
ATOM 1504 C C . ASP A 1 185 ? -31.074 -2.785 49.388 1.00 98.25 185 ASP A C 1
ATOM 1506 O O . ASP A 1 185 ? -31.809 -2.903 50.372 1.00 98.25 185 ASP A O 1
ATOM 1510 N N . ALA A 1 186 ? -30.893 -3.797 48.533 1.00 97.38 186 ALA A N 1
ATOM 1511 C CA . ALA A 1 186 ? -31.525 -5.102 48.701 1.00 97.38 186 ALA A CA 1
ATOM 1512 C C . ALA A 1 186 ? -31.110 -5.781 50.019 1.00 97.38 186 ALA A C 1
ATOM 1514 O O . ALA A 1 186 ? -31.957 -6.338 50.722 1.00 97.38 186 ALA A O 1
ATOM 1515 N N . SER A 1 187 ? -29.828 -5.700 50.382 1.00 97.19 187 SER A N 1
ATOM 1516 C CA . SER A 1 187 ? -29.304 -6.263 51.632 1.00 97.19 187 SER A CA 1
ATOM 1517 C C . SER A 1 187 ? -29.866 -5.537 52.861 1.00 97.19 187 SER A C 1
ATOM 1519 O O . SER A 1 187 ? -30.286 -6.174 53.833 1.00 97.19 187 SER A O 1
ATOM 1521 N N . GLU A 1 188 ? -29.953 -4.206 52.813 1.00 98.06 188 GLU A N 1
ATOM 1522 C CA . GLU A 1 188 ? -30.580 -3.412 53.872 1.00 98.06 188 GLU A CA 1
ATOM 1523 C C . GLU A 1 188 ? -32.066 -3.734 54.033 1.00 98.06 188 GLU A C 1
ATOM 1525 O O . GLU A 1 188 ? -32.554 -3.886 55.156 1.00 98.06 188 GLU A O 1
ATOM 1530 N N . LEU A 1 189 ? -32.797 -3.856 52.922 1.00 98.06 189 LEU A N 1
ATOM 1531 C CA . LEU A 1 189 ? -34.213 -4.217 52.930 1.00 98.06 189 LEU A CA 1
ATOM 1532 C C . LEU A 1 189 ? -34.434 -5.621 53.499 1.00 98.06 189 LEU A C 1
ATOM 1534 O O . LEU A 1 189 ? -35.363 -5.811 54.284 1.00 98.06 189 LEU A O 1
ATOM 1538 N N . GLN A 1 190 ? -33.571 -6.588 53.175 1.00 98.00 190 GLN A N 1
ATOM 1539 C CA . GLN A 1 190 ? -33.617 -7.925 53.776 1.00 98.00 190 GLN A CA 1
ATOM 1540 C C . GLN A 1 190 ? -33.412 -7.875 55.296 1.00 98.00 190 GLN A C 1
ATOM 1542 O O . GLN A 1 190 ? -34.164 -8.516 56.034 1.00 98.00 190 GLN A O 1
ATOM 1547 N N . SER A 1 191 ? -32.453 -7.077 55.775 1.00 97.19 191 SER A N 1
ATOM 1548 C CA . SER A 1 191 ? -32.209 -6.884 57.210 1.00 97.19 191 SER A CA 1
ATOM 1549 C C . SER A 1 191 ? -33.401 -6.222 57.916 1.00 97.19 191 SER A C 1
ATOM 1551 O O . SER A 1 191 ? -33.895 -6.723 58.931 1.00 97.19 191 SER A O 1
ATOM 1553 N N . LYS A 1 192 ? -33.954 -5.148 57.334 1.00 97.69 192 LYS A N 1
ATOM 1554 C CA . LYS A 1 192 ? -35.169 -4.478 57.837 1.00 97.69 192 LYS A CA 1
ATOM 1555 C C . LYS A 1 192 ? -36.363 -5.435 57.885 1.00 97.69 192 LYS A C 1
ATOM 1557 O O . LYS A 1 192 ? -37.091 -5.455 58.876 1.00 97.69 192 LYS A O 1
ATOM 1562 N N . LEU A 1 193 ? -36.543 -6.261 56.852 1.00 97.50 193 LEU A N 1
ATOM 1563 C CA . LEU A 1 193 ? -37.599 -7.272 56.801 1.00 97.50 193 LEU A CA 1
ATOM 1564 C C . LEU A 1 193 ? -37.432 -8.329 57.902 1.00 97.50 193 LEU A C 1
ATOM 1566 O O . LEU A 1 193 ? -38.422 -8.719 58.520 1.00 97.50 193 LEU A O 1
ATOM 1570 N N . PHE A 1 194 ? -36.204 -8.789 58.153 1.00 97.50 194 PHE A N 1
ATOM 1571 C CA . PHE A 1 194 ? -35.912 -9.737 59.229 1.00 97.50 194 PHE A CA 1
ATOM 1572 C C . PHE A 1 194 ? -36.281 -9.159 60.601 1.00 97.50 194 PHE A C 1
ATOM 1574 O O . PHE A 1 194 ? -37.049 -9.777 61.338 1.00 97.50 194 PHE A O 1
ATOM 1581 N N . ASN A 1 195 ? -35.827 -7.939 60.900 1.00 97.38 195 ASN A N 1
ATOM 1582 C CA . ASN A 1 195 ? -36.140 -7.264 62.163 1.00 97.38 195 ASN A CA 1
ATOM 1583 C C . ASN A 1 195 ? -37.653 -7.063 62.340 1.00 97.38 195 ASN A C 1
ATOM 1585 O O . ASN A 1 195 ? -38.200 -7.370 63.396 1.00 97.38 195 ASN A O 1
ATOM 1589 N N . CYS A 1 196 ? -38.353 -6.648 61.281 1.00 97.62 196 CYS A N 1
ATOM 1590 C CA . CYS A 1 196 ? -39.805 -6.480 61.308 1.00 97.62 196 CYS A CA 1
ATOM 1591 C C . CYS A 1 196 ? -40.548 -7.797 61.603 1.00 97.62 196 CYS A C 1
ATOM 1593 O O . CYS A 1 196 ? -41.522 -7.804 62.358 1.00 97.62 196 CYS A O 1
ATOM 1595 N N . LYS A 1 197 ? -40.082 -8.932 61.058 1.00 97.50 197 LYS A N 1
ATOM 1596 C CA . LYS A 1 197 ? -40.649 -10.256 61.369 1.00 97.50 197 LYS A CA 1
ATOM 1597 C C . LYS A 1 197 ? -40.463 -10.634 62.840 1.00 97.50 197 LYS A C 1
ATOM 1599 O O . LYS A 1 197 ? -41.397 -11.165 63.442 1.00 97.50 197 LYS A O 1
ATOM 1604 N N . GLU A 1 198 ? -39.294 -10.356 63.413 1.00 97.75 198 GLU A N 1
ATOM 1605 C CA . GLU A 1 198 ? -39.024 -10.608 64.833 1.00 97.75 198 GLU A CA 1
ATOM 1606 C C . GLU A 1 198 ? -39.873 -9.715 65.746 1.00 97.75 198 GLU A C 1
ATOM 1608 O O . GLU A 1 198 ? -40.467 -10.202 66.710 1.00 97.75 198 GLU A O 1
ATOM 1613 N N . ASP A 1 199 ? -40.019 -8.432 65.419 1.00 97.56 199 ASP A N 1
ATOM 1614 C CA . ASP A 1 199 ? -40.860 -7.517 66.195 1.00 97.56 199 ASP A CA 1
ATOM 1615 C C . ASP A 1 199 ? -42.345 -7.891 66.108 1.00 97.56 199 ASP A C 1
ATOM 1617 O O . ASP A 1 199 ? -43.040 -7.916 67.126 1.00 97.56 199 ASP A O 1
ATOM 1621 N N . LEU A 1 200 ? -42.825 -8.310 64.932 1.00 97.31 200 LEU A N 1
ATOM 1622 C CA . LEU A 1 200 ? -44.178 -8.848 64.776 1.00 97.31 200 LEU A CA 1
ATOM 1623 C C . LEU A 1 200 ? -44.405 -10.089 65.652 1.00 97.31 200 LEU A C 1
ATOM 1625 O O . LEU A 1 200 ? -45.484 -10.256 66.224 1.00 97.31 200 LEU A O 1
ATOM 1629 N N . LYS A 1 201 ? -43.408 -10.973 65.768 1.00 97.44 201 LYS A N 1
ATOM 1630 C CA . LYS A 1 201 ? -43.482 -12.159 66.633 1.00 97.44 201 LYS A CA 1
ATOM 1631 C C . LYS A 1 201 ? -43.575 -11.767 68.111 1.00 97.44 201 LYS A C 1
ATOM 1633 O O . LYS A 1 201 ? -44.411 -12.326 68.821 1.00 97.44 201 LYS A O 1
ATOM 1638 N N . LYS A 1 202 ? -42.772 -10.795 68.560 1.00 97.69 202 LYS A N 1
ATOM 1639 C CA . LYS A 1 202 ? -42.829 -10.267 69.935 1.00 97.69 202 LYS A CA 1
ATOM 1640 C C . LYS A 1 202 ? -44.185 -9.640 70.245 1.00 97.69 202 LYS A C 1
ATOM 1642 O O . LYS A 1 202 ? -44.766 -9.954 71.279 1.00 97.69 202 LYS A O 1
ATOM 1647 N N . GLU A 1 203 ? -44.726 -8.813 69.350 1.00 97.50 203 GLU A N 1
ATOM 1648 C CA . GLU A 1 203 ? -46.041 -8.198 69.568 1.00 97.50 203 GLU A CA 1
ATOM 1649 C C . GLU A 1 203 ? -47.172 -9.229 69.564 1.00 97.50 203 GLU A C 1
ATOM 1651 O O . GLU A 1 203 ? -48.068 -9.140 70.399 1.00 97.50 203 GLU A O 1
ATOM 1656 N N . LYS A 1 204 ? -47.114 -10.263 68.712 1.00 97.06 204 LYS A N 1
ATOM 1657 C CA . LYS A 1 204 ? -48.070 -11.384 68.782 1.00 97.06 204 LYS A CA 1
ATOM 1658 C C . LYS A 1 204 ? -48.058 -12.062 70.152 1.00 97.06 204 LYS A C 1
ATOM 1660 O O . LYS A 1 204 ? -49.127 -12.305 70.705 1.00 97.06 204 LYS A O 1
ATOM 1665 N N . GLN A 1 205 ? -46.874 -12.326 70.710 1.00 97.56 205 GLN A N 1
ATOM 1666 C CA . GLN A 1 205 ? -46.761 -12.888 72.057 1.00 97.56 205 GLN A CA 1
ATOM 1667 C C . GLN A 1 205 ? -47.330 -11.928 73.106 1.00 97.56 205 GLN A C 1
ATOM 1669 O O . GLN A 1 205 ? -48.129 -12.331 73.946 1.00 97.56 205 GLN A O 1
ATOM 1674 N N . ARG A 1 206 ? -46.984 -10.638 73.011 1.00 97.44 206 ARG A N 1
ATOM 1675 C CA . ARG A 1 206 ? -47.467 -9.603 73.928 1.00 97.44 206 ARG A CA 1
ATOM 1676 C C . ARG A 1 206 ? -48.992 -9.517 73.925 1.00 97.44 206 ARG A C 1
ATOM 1678 O O . ARG A 1 206 ? -49.588 -9.389 74.991 1.00 97.44 206 ARG A O 1
ATOM 1685 N N . VAL A 1 207 ? -49.629 -9.605 72.759 1.00 97.31 207 VAL A N 1
ATOM 1686 C CA . VAL A 1 207 ? -51.094 -9.625 72.628 1.00 97.31 207 VAL A CA 1
ATOM 1687 C C . VAL A 1 207 ? -51.700 -10.849 73.320 1.00 97.31 207 VAL A C 1
ATOM 1689 O O . VAL A 1 207 ? -52.675 -10.693 74.057 1.00 97.31 207 VAL A O 1
ATOM 1692 N N . GLU A 1 208 ? -51.126 -12.041 73.142 1.00 97.00 208 GLU A N 1
ATOM 1693 C CA . GLU A 1 208 ? -51.637 -13.256 73.791 1.00 97.00 208 GLU A CA 1
ATOM 1694 C C . GLU A 1 208 ? -51.482 -13.192 75.320 1.00 97.00 208 GLU A C 1
ATOM 1696 O O . GLU A 1 208 ? -52.429 -13.488 76.050 1.00 97.00 208 GLU A O 1
ATOM 1701 N N . ASP A 1 209 ? -50.350 -12.688 75.821 1.00 97.38 209 ASP A N 1
ATOM 1702 C CA . ASP A 1 209 ? -50.130 -12.491 77.259 1.00 97.38 209 ASP A CA 1
ATOM 1703 C C . ASP A 1 209 ? -51.166 -11.526 77.866 1.00 97.38 209 ASP A C 1
ATOM 1705 O O . ASP A 1 209 ? -51.697 -11.765 78.954 1.00 97.38 209 ASP A O 1
ATOM 1709 N N . HIS A 1 210 ? -51.493 -10.431 77.166 1.00 96.75 210 HIS A N 1
ATOM 1710 C CA . HIS A 1 210 ? -52.534 -9.496 77.606 1.00 96.75 210 HIS A CA 1
ATOM 1711 C C . HIS A 1 210 ? -53.918 -10.141 77.601 1.00 96.75 210 HIS A C 1
ATOM 1713 O O . HIS A 1 210 ? -54.688 -9.934 78.537 1.00 96.75 210 HIS A O 1
ATOM 1719 N N . LYS A 1 211 ? -54.233 -10.945 76.584 1.00 96.88 211 LYS A N 1
ATOM 1720 C CA . LYS A 1 211 ? -55.499 -11.679 76.507 1.00 96.88 211 LYS A CA 1
ATOM 1721 C C . LYS A 1 211 ? -55.661 -12.634 77.694 1.00 96.88 211 LYS A C 1
ATOM 1723 O O . LYS A 1 211 ? -56.730 -12.662 78.301 1.00 96.88 211 LYS A O 1
ATOM 1728 N N . MET A 1 212 ? -54.596 -13.338 78.081 1.00 96.50 212 MET A N 1
ATOM 1729 C CA . MET A 1 212 ? -54.590 -14.198 79.270 1.00 96.50 212 MET A CA 1
ATOM 1730 C C . MET A 1 212 ? -54.761 -13.402 80.569 1.00 96.50 212 MET A C 1
ATOM 1732 O O . MET A 1 212 ? -55.559 -13.790 81.421 1.00 96.50 212 MET A O 1
ATOM 1736 N N . LYS A 1 213 ? -54.089 -12.251 80.710 1.00 96.38 213 LYS A N 1
ATOM 1737 C CA . LYS A 1 213 ? -54.281 -11.356 81.868 1.00 96.38 213 LYS A CA 1
ATOM 1738 C C . LYS A 1 213 ? -55.716 -10.849 81.978 1.00 96.38 213 LYS A C 1
ATOM 1740 O O . LYS A 1 213 ? -56.277 -10.856 83.067 1.00 96.38 213 LYS A O 1
ATOM 1745 N N . VAL A 1 214 ? -56.325 -10.443 80.863 1.00 96.00 214 VAL A N 1
ATOM 1746 C CA . VAL A 1 214 ? -57.729 -10.002 80.833 1.00 96.00 214 VAL A CA 1
ATOM 1747 C C . VAL A 1 214 ? -58.665 -11.128 81.278 1.00 96.00 214 VAL A C 1
ATOM 1749 O O . VAL A 1 214 ? -59.590 -10.871 82.044 1.00 96.00 214 VAL A O 1
ATOM 1752 N N . LEU A 1 215 ? -58.421 -12.371 80.849 1.00 96.25 215 LEU A N 1
ATOM 1753 C CA . LEU A 1 215 ? -59.195 -13.532 81.301 1.00 96.25 215 LEU A CA 1
ATOM 1754 C C . LEU A 1 215 ? -59.029 -13.799 82.807 1.00 96.25 215 LEU A C 1
ATOM 1756 O O . LEU A 1 215 ? -60.027 -14.063 83.476 1.00 96.25 215 LEU A O 1
ATOM 1760 N N . SER A 1 216 ? -57.809 -13.683 83.345 1.00 96.31 216 SER A N 1
ATOM 1761 C CA . SER A 1 216 ? -57.546 -13.811 84.790 1.00 96.31 216 SER A CA 1
ATOM 1762 C C . SER A 1 216 ? -58.316 -12.763 85.588 1.00 96.31 216 SER A C 1
ATOM 1764 O O . SER A 1 216 ? -59.112 -13.111 86.452 1.00 96.31 216 SER A O 1
ATOM 1766 N N . VAL A 1 217 ? -58.171 -11.485 85.223 1.00 95.88 217 VAL A N 1
ATOM 1767 C CA . VAL A 1 217 ? -58.866 -10.372 85.889 1.00 95.88 217 VAL A CA 1
ATOM 1768 C C . VAL A 1 217 ? -60.381 -10.536 85.803 1.00 95.88 217 VAL A C 1
ATOM 1770 O O . VAL A 1 217 ? -61.088 -10.276 86.769 1.00 95.88 217 VAL A O 1
ATOM 1773 N N . LYS A 1 218 ? -60.905 -10.996 84.661 1.00 95.75 218 LYS A N 1
ATOM 1774 C CA . LYS A 1 218 ? -62.336 -11.281 84.526 1.00 95.75 218 LYS A CA 1
ATOM 1775 C C . LYS A 1 218 ? -62.793 -12.366 85.507 1.00 95.75 218 LYS A C 1
ATOM 1777 O O . LYS A 1 218 ? -63.839 -12.207 86.123 1.00 95.75 218 LYS A O 1
ATOM 1782 N N . THR A 1 219 ? -61.994 -13.417 85.676 1.00 95.31 219 THR A N 1
ATOM 1783 C CA . THR A 1 219 ? -62.270 -14.500 86.633 1.00 95.31 219 THR A CA 1
ATOM 1784 C C . THR A 1 219 ? -62.252 -13.979 88.073 1.00 95.31 219 THR A C 1
ATOM 1786 O O . THR A 1 219 ? -63.203 -14.215 88.809 1.00 95.31 219 THR A O 1
ATOM 1789 N N . GLU A 1 220 ? -61.244 -13.185 88.446 1.00 95.56 220 GLU A N 1
ATOM 1790 C CA . GLU A 1 220 ? -61.144 -12.544 89.770 1.00 95.56 220 GLU A CA 1
ATOM 1791 C C . GLU A 1 220 ? -62.336 -11.612 90.061 1.00 95.56 220 GLU A C 1
ATOM 1793 O O . GLU A 1 220 ? -62.855 -11.573 91.180 1.00 95.56 220 GLU A O 1
ATOM 1798 N N . ILE A 1 221 ? -62.806 -10.870 89.050 1.00 95.06 221 ILE A N 1
ATOM 1799 C CA . ILE A 1 221 ? -64.009 -10.032 89.146 1.00 95.06 221 ILE A CA 1
ATOM 1800 C C . ILE A 1 221 ? -65.254 -10.898 89.373 1.00 95.06 221 ILE A C 1
ATOM 1802 O O . ILE A 1 221 ? -66.053 -10.583 90.256 1.00 95.06 221 ILE A O 1
ATOM 1806 N N . ASP A 1 222 ? -65.429 -11.979 88.610 1.00 94.62 222 ASP A N 1
ATOM 1807 C CA . ASP A 1 222 ? -66.573 -12.888 88.745 1.00 94.62 222 ASP A CA 1
ATOM 1808 C C . ASP A 1 222 ? -66.595 -13.571 90.130 1.00 94.62 222 ASP A C 1
ATOM 1810 O O . ASP A 1 222 ? -67.651 -13.651 90.771 1.00 94.62 222 ASP A O 1
ATOM 1814 N N . GLU A 1 223 ? -65.433 -13.991 90.639 1.00 94.88 223 GLU A N 1
ATOM 1815 C CA . GLU A 1 223 ? -65.256 -14.527 91.996 1.00 94.88 223 GLU A CA 1
ATOM 1816 C C . GLU A 1 223 ? -65.619 -13.488 93.065 1.00 94.88 223 GLU A C 1
ATOM 1818 O O . GLU A 1 223 ? -66.461 -13.754 93.927 1.00 94.88 223 GLU A O 1
ATOM 1823 N N . SER A 1 224 ? -65.076 -12.272 92.956 1.00 94.25 224 SER A N 1
ATOM 1824 C CA . SER A 1 224 ? -65.367 -11.165 93.876 1.00 94.25 224 SER A CA 1
ATOM 1825 C C . SER A 1 224 ? -66.856 -10.798 93.881 1.00 94.25 224 SER A C 1
ATOM 1827 O O . SER A 1 224 ? -67.451 -10.569 94.935 1.00 94.25 224 SER A O 1
ATOM 1829 N N . MET A 1 225 ? -67.506 -10.771 92.711 1.00 94.00 225 MET A N 1
ATOM 1830 C CA . MET A 1 225 ? -68.951 -10.536 92.608 1.00 94.00 225 MET A CA 1
ATOM 1831 C C . MET A 1 225 ? -69.763 -11.645 93.288 1.00 94.00 225 MET A C 1
ATOM 1833 O O . MET A 1 225 ? -70.768 -11.355 93.945 1.00 94.00 225 MET A O 1
ATOM 1837 N N . SER A 1 226 ? -69.334 -12.902 93.156 1.00 92.38 226 SER A N 1
ATOM 1838 C CA . SER A 1 226 ? -69.950 -14.047 93.832 1.00 92.38 226 SER A CA 1
ATOM 1839 C C . SER A 1 226 ? -69.824 -13.941 95.356 1.00 92.38 226 SER A C 1
ATOM 1841 O O . SER A 1 226 ? -70.813 -14.125 96.070 1.00 92.38 226 SER A O 1
ATOM 1843 N N . GLU A 1 227 ? -68.649 -13.569 95.870 1.00 92.50 227 GLU A N 1
ATOM 1844 C CA . GLU A 1 227 ? -68.435 -13.316 97.300 1.00 92.50 227 GLU A CA 1
ATOM 1845 C C . GLU A 1 227 ? -69.298 -12.167 97.825 1.00 92.50 227 GLU A C 1
ATOM 1847 O O . GLU A 1 227 ? -69.981 -12.327 98.838 1.00 92.50 227 GLU A O 1
ATOM 1852 N N . ILE A 1 228 ? -69.354 -11.039 97.108 1.00 90.50 228 ILE A N 1
ATOM 1853 C CA . ILE A 1 228 ? -70.234 -9.912 97.454 1.00 90.50 228 ILE A CA 1
ATOM 1854 C C . ILE A 1 228 ? -71.693 -10.371 97.529 1.00 90.50 228 ILE A C 1
ATOM 1856 O O . ILE A 1 228 ? -72.421 -9.966 98.438 1.00 90.50 228 ILE A O 1
ATOM 1860 N N . LYS A 1 229 ? -72.143 -11.213 96.593 1.00 91.12 229 LYS A N 1
ATOM 1861 C CA . LYS A 1 229 ? -73.508 -11.748 96.601 1.00 91.12 229 LYS A CA 1
ATOM 1862 C C . LYS A 1 229 ? -73.766 -12.614 97.837 1.00 91.12 229 LYS A C 1
ATOM 1864 O O . LYS A 1 229 ? -74.761 -12.381 98.521 1.00 91.12 229 LYS A O 1
ATOM 1869 N N . LYS A 1 230 ? -72.851 -13.531 98.174 1.00 90.94 230 LYS A N 1
ATOM 1870 C CA . LYS A 1 230 ? -72.932 -14.354 99.397 1.00 90.94 230 LYS A CA 1
ATOM 1871 C C . LYS A 1 230 ? -72.964 -13.495 100.664 1.00 90.94 230 LYS A C 1
ATOM 1873 O O . LYS A 1 230 ? -73.766 -13.745 101.561 1.00 90.94 230 LYS A O 1
ATOM 1878 N N . LEU A 1 231 ? -72.128 -12.457 100.739 1.00 87.62 231 LEU A N 1
ATOM 1879 C CA . LEU A 1 231 ? -72.115 -11.512 101.860 1.00 87.62 231 LEU A CA 1
ATOM 1880 C C . LEU A 1 231 ? -73.442 -10.753 101.977 1.00 87.62 231 LEU A C 1
ATOM 1882 O O . LEU A 1 231 ? -73.986 -10.652 103.074 1.00 87.62 231 LEU A O 1
ATOM 1886 N N . LYS A 1 232 ? -74.007 -10.272 100.862 1.00 86.12 232 LYS A N 1
ATOM 1887 C CA . LYS A 1 232 ? -75.333 -9.629 100.846 1.00 86.12 232 LYS A CA 1
ATOM 1888 C C . LYS A 1 232 ? -76.441 -10.569 101.323 1.00 86.12 232 LYS A C 1
ATOM 1890 O O . LYS A 1 232 ? -77.276 -10.148 102.115 1.00 86.12 232 LYS A O 1
ATOM 1895 N N . GLU A 1 233 ? -76.438 -11.826 100.880 1.00 85.56 233 GLU A N 1
ATOM 1896 C CA . GLU A 1 233 ? -77.384 -12.853 101.344 1.00 85.56 233 GLU A CA 1
ATOM 1897 C C . GLU A 1 233 ? -77.223 -13.135 102.846 1.00 85.56 233 GLU A C 1
ATOM 1899 O O . GLU A 1 233 ? -78.211 -13.279 103.561 1.00 85.56 233 GLU A O 1
ATOM 1904 N N . THR A 1 234 ? -75.986 -13.147 103.347 1.00 81.31 234 THR A N 1
ATOM 1905 C CA . THR A 1 234 ? -75.683 -13.345 104.774 1.00 81.31 234 THR A CA 1
ATOM 1906 C C . THR A 1 234 ? -76.189 -12.175 105.617 1.00 81.31 234 THR A C 1
ATOM 1908 O O . THR A 1 234 ? -76.810 -12.394 106.651 1.00 81.31 234 THR A O 1
ATOM 1911 N N . ILE A 1 235 ? -75.982 -10.935 105.159 1.00 78.25 235 ILE A N 1
ATOM 1912 C CA . ILE A 1 235 ? -76.497 -9.725 105.816 1.00 78.25 235 ILE A CA 1
ATOM 1913 C C . ILE A 1 235 ? -78.032 -9.704 105.801 1.00 78.25 235 ILE A C 1
ATOM 1915 O O . ILE A 1 235 ? -78.640 -9.381 106.813 1.00 78.25 235 ILE A O 1
ATOM 1919 N N . ALA A 1 236 ? -78.669 -10.077 104.687 1.00 74.75 236 ALA A N 1
ATOM 1920 C CA . ALA A 1 236 ? -80.130 -10.129 104.587 1.00 74.75 236 ALA A CA 1
ATOM 1921 C C . ALA A 1 236 ? -80.764 -11.200 105.498 1.00 74.75 236 ALA A C 1
ATOM 1923 O O . ALA A 1 236 ? -81.893 -11.024 105.947 1.00 74.75 236 ALA A O 1
ATOM 1924 N N . ASN A 1 237 ? -80.035 -12.284 105.784 1.00 71.62 237 ASN A N 1
ATOM 1925 C CA . ASN A 1 237 ? -80.450 -13.359 106.690 1.00 71.62 237 ASN A CA 1
ATOM 1926 C C . ASN A 1 237 ? -79.952 -13.170 108.135 1.00 71.62 237 ASN A C 1
ATOM 1928 O O . ASN A 1 237 ? -80.179 -14.041 108.978 1.00 71.62 237 ASN A O 1
ATOM 1932 N N . ALA A 1 238 ? -79.264 -12.066 108.438 1.00 62.00 238 ALA A N 1
ATOM 1933 C CA . ALA A 1 238 ? -78.854 -11.757 109.798 1.00 62.00 238 ALA A CA 1
ATOM 1934 C C . ALA A 1 238 ? -80.083 -11.308 110.618 1.00 62.00 238 ALA A C 1
ATOM 1936 O O . ALA A 1 238 ? -80.869 -10.486 110.142 1.00 62.00 238 ALA A O 1
ATOM 1937 N N . PRO A 1 239 ? -80.283 -11.829 111.841 1.00 53.19 239 PRO A N 1
ATOM 1938 C CA . PRO A 1 239 ? -81.427 -11.469 112.670 1.00 53.19 239 PRO A CA 1
ATOM 1939 C C . PRO A 1 239 ? -81.392 -9.974 113.017 1.00 53.19 239 PRO A C 1
ATOM 1941 O O . PRO A 1 239 ? -80.420 -9.484 113.591 1.00 53.19 239 PRO A O 1
ATOM 1944 N N . SER A 1 240 ? -82.460 -9.252 112.667 1.00 57.12 240 SER A N 1
ATOM 1945 C CA . SER A 1 240 ? -82.651 -7.842 113.016 1.00 57.12 240 SER A CA 1
ATOM 1946 C C . SER A 1 240 ? -82.668 -7.685 114.536 1.00 57.12 240 SER A C 1
ATOM 1948 O O . SER A 1 240 ? -83.614 -8.135 115.186 1.00 57.12 240 SER A O 1
ATOM 1950 N N . SER A 1 241 ? -81.603 -7.089 115.071 1.00 50.88 241 SER A N 1
ATOM 1951 C CA . SER A 1 241 ? -81.484 -6.655 116.468 1.00 50.88 241 SER A CA 1
ATOM 1952 C C . SER A 1 241 ? -81.742 -5.161 116.568 1.00 50.88 241 SER A C 1
ATOM 1954 O O . SER A 1 241 ? -81.282 -4.442 115.651 1.00 50.88 241 SER A O 1
#

Foldseek 3Di:
DVVVVVVLVVLVVVLVVLVVVLVVLVVVLVVLVVVLVVLVVVLVVLVVVLVVLVVVLVVLVVVVVVVVVVPPPDDDDPVVVVNVVSVVVNVVSVVVNVVSVVVSVVSVVVSVVSVVVNVVSVVVSVVSVVVSVVSVVVSVVVVVVVVVVVVVVVVVVVVVVVVVVVVVVVVVVVVVVVVVVVVVVVVVVVVVVVVVVVVVVVVVVVVVVVVVVVVVVVVVVVVVVVVVVVVVVVVVPPDDD

Radius of gyration: 69.74 Å; chains: 1; bounding box: 149×26×203 Å